Protein AF-A0A950RPK1-F1 (afdb_monomer_lite)

Secondary structure (DSSP, 8-state):
--PPP-------------------------------------------------S----PPPP--------PPPPPP--PPPPPPPP--PPPPPPPPPPP-PPPPHHHHHHHHHHHHHHHHHHHHHHHHHSPP-----------PPPPHHHHHIIIIIHHHHBTTTTTTTSTT---EETTEE----HHHHHHHHHHHHTT--STTSPPPPHHHHHHHHHHHHTT-

Foldseek 3Di:
DDDDDDDPPPPPPPPPDDPDPPPDPPPPPDDDDDDDDDDDDDDDDDDDDDDDDDPDDPDDDDDDDDDDDDDDDDDDDDDDDDDDDDDDDDDDPDDPDPPDDDDDDVVVVVVVVVVVVVVVVVVVVVVVVPPPDPPPDPDDPDPPDPDDPLLVCCVVFPCCQAEPVRVVPRVVNHHQHDPSDGDDDDPVSLVVVLVCLVVQVPPPPDGRDDPVNSVSNVVVVVVVD

Sequence (225 aa):
LIGLPQHLYACGITYRSQAVAVQQVETVAVTPVAMATFVPVVVAVPQYSVSYVGPNAYAAPAASASSAQATTPAQPPVVQAQPPPTAQTTTPPAAPAQPKATAVDPQVQALQEENNRLRKELEDCRKQLKQPMPQAQPEAAAPPVAPPPHLAILTARCAVCHEAKVAPTKGRGVVLLEGDRLASLDNRQLNRILTQVYSGKMPKGGPALSDTEVAQLVTWMDSLK

Structure (mmCIF, N/CA/C/O backbone):
data_AF-A0A950RPK1-F1
#
_entry.id   AF-A0A950RPK1-F1
#
loop_
_atom_site.group_PDB
_atom_site.id
_atom_site.type_symbol
_atom_site.label_atom_id
_atom_site.label_alt_id
_atom_site.label_comp_id
_atom_site.label_asym_id
_atom_site.label_entity_id
_atom_site.label_seq_id
_atom_site.pdbx_PDB_ins_code
_atom_site.Cartn_x
_atom_site.Cartn_y
_atom_site.Cartn_z
_atom_site.occupancy
_atom_site.B_iso_or_equiv
_atom_site.auth_seq_id
_atom_site.auth_comp_id
_atom_site.auth_asym_id
_atom_site.auth_atom_id
_atom_site.pdbx_PDB_model_num
ATOM 1 N N . LEU A 1 1 ? -37.651 30.034 -10.035 1.00 48.19 1 LEU A N 1
ATOM 2 C CA . LEU A 1 1 ? -38.142 29.441 -8.770 1.00 48.19 1 LEU A CA 1
ATOM 3 C C . LEU A 1 1 ? -38.057 27.922 -8.871 1.00 48.19 1 LEU A C 1
ATOM 5 O O . LEU A 1 1 ? -39.042 27.291 -9.212 1.00 48.19 1 LEU A O 1
ATOM 9 N N . ILE A 1 2 ? -36.876 27.345 -8.641 1.00 43.38 2 ILE A N 1
ATOM 10 C CA . ILE A 1 2 ? -36.711 25.908 -8.375 1.00 43.38 2 ILE A CA 1
ATOM 11 C C . ILE A 1 2 ? -35.636 25.831 -7.292 1.00 43.38 2 ILE A C 1
ATOM 13 O O . ILE A 1 2 ? -34.484 26.183 -7.532 1.00 43.38 2 ILE A O 1
ATOM 17 N N . GLY A 1 3 ? -36.067 25.518 -6.071 1.00 44.34 3 GLY A N 1
ATOM 18 C CA . GLY A 1 3 ? -35.213 25.404 -4.896 1.00 44.34 3 GLY A CA 1
ATOM 19 C C . GLY A 1 3 ? -34.569 24.024 -4.833 1.00 44.34 3 GLY A C 1
ATOM 20 O O . GLY A 1 3 ? -35.261 23.013 -4.917 1.00 44.34 3 GLY A O 1
ATOM 21 N N . LEU A 1 4 ? -33.249 23.999 -4.672 1.00 48.12 4 LEU A N 1
ATOM 22 C CA . LEU A 1 4 ? -32.478 22.809 -4.324 1.00 48.12 4 LEU A CA 1
ATOM 23 C C . LEU A 1 4 ? -32.212 22.832 -2.810 1.00 48.12 4 LEU A C 1
ATOM 25 O O . LEU A 1 4 ? -31.717 23.849 -2.315 1.00 48.12 4 LEU A O 1
ATOM 29 N N . PRO A 1 5 ? -32.517 21.760 -2.060 1.00 55.84 5 PRO A N 1
ATOM 30 C CA . PRO A 1 5 ? -32.194 21.700 -0.643 1.00 55.84 5 PRO A CA 1
ATOM 31 C C . PRO A 1 5 ? -30.701 21.410 -0.454 1.00 55.84 5 PRO A C 1
ATOM 33 O O . PRO A 1 5 ? -30.194 20.356 -0.835 1.00 55.84 5 PRO A O 1
ATOM 36 N N . GLN A 1 6 ? -30.001 22.357 0.168 1.00 53.00 6 GLN A N 1
ATOM 37 C CA . GLN A 1 6 ? -28.672 22.140 0.723 1.00 53.00 6 GLN A CA 1
ATOM 38 C C . GLN A 1 6 ? -28.798 21.481 2.097 1.00 53.00 6 GLN A C 1
ATOM 40 O O . GLN A 1 6 ? -29.066 22.161 3.081 1.00 53.00 6 GLN A O 1
ATOM 45 N N . HIS A 1 7 ? -28.571 20.173 2.179 1.00 45.78 7 HIS A N 1
ATOM 46 C CA . HIS A 1 7 ? -28.282 19.509 3.451 1.00 45.78 7 HIS A CA 1
ATOM 47 C C . HIS A 1 7 ? -27.212 18.433 3.254 1.00 45.78 7 HIS A C 1
ATOM 49 O O . HIS A 1 7 ? -27.489 17.239 3.240 1.00 45.78 7 HIS A O 1
ATOM 55 N N . LEU A 1 8 ? -25.960 18.876 3.123 1.00 45.31 8 LEU A N 1
ATOM 56 C CA . LEU A 1 8 ? -24.795 18.048 3.420 1.00 45.31 8 LEU A CA 1
ATOM 57 C C . LEU A 1 8 ? -24.465 18.241 4.903 1.00 45.31 8 LEU A C 1
ATOM 59 O O . LEU A 1 8 ? -23.775 19.183 5.285 1.00 45.31 8 LEU A O 1
ATOM 63 N N . TYR A 1 9 ? -25.000 17.360 5.747 1.00 44.31 9 TYR A N 1
ATOM 64 C CA . TYR A 1 9 ? -24.531 17.206 7.120 1.00 44.31 9 TYR A CA 1
ATOM 65 C C . TYR A 1 9 ? -23.155 16.533 7.079 1.00 44.31 9 TYR A C 1
ATOM 67 O O . TYR A 1 9 ? -23.038 15.313 6.985 1.00 44.31 9 TYR A O 1
ATOM 75 N N . ALA A 1 10 ? -22.102 17.345 7.127 1.00 42.38 10 ALA A N 1
ATOM 76 C CA . ALA A 1 10 ? -20.755 16.876 7.397 1.00 42.38 10 ALA A CA 1
ATOM 77 C C . ALA A 1 10 ? -20.685 16.420 8.864 1.00 42.38 10 ALA A C 1
ATOM 79 O O . ALA A 1 10 ? -20.632 17.236 9.784 1.00 42.38 10 ALA A O 1
ATOM 80 N N . CYS A 1 11 ? -20.707 15.106 9.091 1.00 42.00 11 CYS A N 1
ATOM 81 C CA . CYS A 1 11 ? -20.329 14.521 10.373 1.00 42.00 11 CYS A CA 1
ATOM 82 C C . CYS A 1 11 ? -18.804 14.645 10.508 1.00 42.00 11 CYS A C 1
ATOM 84 O O . CYS A 1 11 ? -18.045 13.771 10.095 1.00 42.00 11 CYS A O 1
ATOM 86 N N . GLY A 1 12 ? -18.351 15.799 10.999 1.00 39.06 12 GLY A N 1
ATOM 87 C CA . GLY A 1 12 ? -16.953 16.045 11.325 1.00 39.06 12 GLY A CA 1
ATOM 88 C C . GLY A 1 12 ? -16.550 15.223 12.544 1.00 39.06 12 GLY A C 1
ATOM 89 O O . GLY A 1 12 ? -16.691 15.679 13.675 1.00 39.06 12 GLY A O 1
ATOM 90 N N . ILE A 1 13 ? -16.045 14.011 12.319 1.00 46.91 13 ILE A N 1
ATOM 91 C CA . ILE A 1 13 ? -15.310 13.267 13.342 1.00 46.91 13 ILE A CA 1
ATOM 92 C C . ILE A 1 13 ? -13.927 13.913 13.443 1.00 46.91 13 ILE A C 1
ATOM 94 O O . ILE A 1 13 ? -13.009 13.609 12.683 1.00 46.91 13 ILE A O 1
ATOM 98 N N . THR A 1 14 ? -13.785 14.853 14.370 1.00 46.94 14 THR A N 1
ATOM 99 C CA . THR A 1 14 ? -12.497 15.455 14.711 1.00 46.94 14 THR A CA 1
ATOM 100 C C . THR A 1 14 ? -11.650 14.413 15.443 1.00 46.94 14 THR A C 1
ATOM 102 O O . THR A 1 14 ? -11.796 14.214 16.649 1.00 46.94 14 THR A O 1
ATOM 105 N N . TYR A 1 15 ? -10.760 13.728 14.723 1.00 37.78 15 TYR A N 1
ATOM 106 C CA . TYR A 1 15 ? -9.752 12.847 15.315 1.00 37.78 15 TYR A CA 1
ATOM 107 C C . TYR A 1 15 ? -8.727 13.699 16.076 1.00 37.78 15 TYR A C 1
ATOM 109 O O . TYR A 1 15 ? -7.804 14.271 15.502 1.00 37.78 15 TYR A O 1
ATOM 117 N N . ARG A 1 16 ? -8.899 13.821 17.395 1.00 47.62 16 ARG A N 1
ATOM 118 C CA . ARG A 1 16 ? -7.897 14.431 18.275 1.00 47.62 16 ARG A CA 1
ATOM 119 C C . ARG A 1 16 ? -6.895 13.343 18.656 1.00 47.62 16 ARG A C 1
ATOM 121 O O . ARG A 1 16 ? -7.130 12.576 19.585 1.00 47.62 16 ARG A O 1
ATOM 128 N N . SER A 1 17 ? -5.787 13.253 17.925 1.00 41.84 17 SER A N 1
ATOM 129 C CA . SER A 1 17 ? -4.666 12.375 18.266 1.00 41.84 17 SER A CA 1
ATOM 130 C C . SER A 1 17 ? -3.983 12.884 19.541 1.00 41.84 17 SER A C 1
ATOM 132 O O . SER A 1 17 ? -3.069 13.706 19.487 1.00 41.84 17 SER A O 1
ATOM 134 N N . GLN A 1 18 ? -4.441 12.429 20.707 1.00 46.38 18 GLN A N 1
ATOM 135 C CA . GLN A 1 18 ? -3.636 12.506 21.921 1.00 46.38 18 GLN A CA 1
ATOM 136 C C . GLN A 1 18 ? -2.618 11.369 21.865 1.00 46.38 18 GLN A C 1
ATOM 138 O O . GLN A 1 18 ? -2.972 10.197 21.980 1.00 46.38 18 GLN A O 1
ATOM 143 N N . ALA A 1 19 ? -1.351 11.719 21.658 1.00 44.56 19 ALA A N 1
ATOM 144 C CA . ALA A 1 19 ? -0.240 10.817 21.903 1.00 44.56 19 ALA A CA 1
ATOM 145 C C . ALA A 1 19 ? -0.149 10.579 23.418 1.00 44.56 19 ALA A C 1
ATOM 147 O O . ALA A 1 19 ? 0.517 11.316 24.140 1.00 44.56 19 ALA A O 1
ATOM 148 N N . VAL A 1 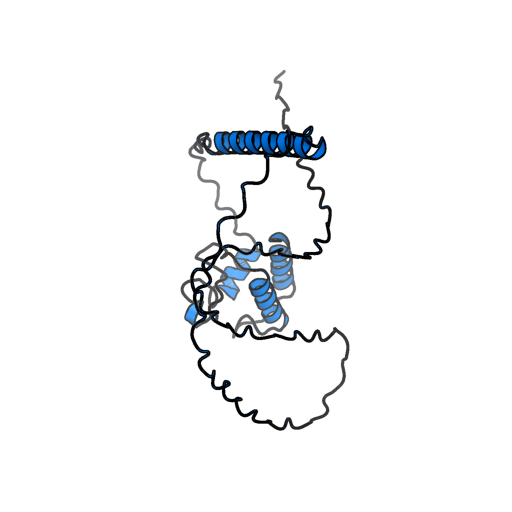20 ? -0.873 9.575 23.911 1.00 42.97 20 VAL A N 1
ATOM 149 C CA . VAL A 1 20 ? -0.665 9.038 25.254 1.00 42.97 20 VAL A CA 1
ATOM 150 C C . VAL A 1 20 ? 0.483 8.046 25.145 1.00 42.97 20 VAL A C 1
ATOM 152 O O . VAL A 1 20 ? 0.359 7.001 24.508 1.00 42.97 20 VAL A O 1
ATOM 155 N N . ALA A 1 21 ? 1.622 8.395 25.737 1.00 45.34 21 ALA A N 1
ATOM 156 C CA . ALA A 1 21 ? 2.703 7.453 25.961 1.00 45.34 21 ALA A CA 1
ATOM 157 C C . ALA A 1 21 ? 2.183 6.360 26.906 1.00 45.34 21 ALA A C 1
ATOM 159 O O . ALA A 1 21 ? 2.036 6.580 28.107 1.00 45.34 21 ALA A O 1
ATOM 160 N N . VAL A 1 22 ? 1.849 5.193 26.355 1.00 40.31 22 VAL A N 1
ATOM 161 C CA . VAL A 1 22 ? 1.499 4.017 27.153 1.00 40.31 22 VAL A CA 1
ATOM 162 C C . VAL A 1 22 ? 2.799 3.444 27.701 1.00 40.31 22 VAL A C 1
ATOM 164 O O . VAL A 1 22 ? 3.518 2.710 27.027 1.00 40.31 22 VAL A O 1
ATOM 167 N N . GLN A 1 23 ? 3.113 3.810 28.937 1.00 47.72 23 GLN A N 1
ATOM 168 C CA . GLN A 1 23 ? 4.107 3.121 29.740 1.00 47.72 23 GLN A CA 1
ATOM 169 C C . GLN A 1 23 ? 3.441 1.842 30.263 1.00 47.72 23 GLN A C 1
ATOM 171 O O . GLN A 1 23 ? 2.742 1.862 31.274 1.00 47.72 23 GLN A O 1
ATOM 176 N N . GLN A 1 24 ? 3.585 0.733 29.532 1.00 41.12 24 GLN A N 1
ATOM 177 C CA . GLN A 1 24 ? 3.197 -0.576 30.055 1.00 41.12 24 GLN A CA 1
ATOM 178 C C . GLN A 1 24 ? 4.154 -0.950 31.191 1.00 41.12 24 GLN A C 1
ATOM 180 O O . GLN A 1 24 ? 5.290 -1.357 30.959 1.00 41.12 24 GLN A O 1
ATOM 185 N N . VAL A 1 25 ? 3.681 -0.808 32.426 1.00 48.84 25 VAL A N 1
ATOM 186 C CA . VAL A 1 25 ? 4.202 -1.544 33.577 1.00 48.84 25 VAL A CA 1
ATOM 187 C C . VAL A 1 25 ? 3.126 -2.560 33.934 1.00 48.84 25 VAL A C 1
ATOM 189 O O . VAL A 1 25 ? 2.187 -2.260 34.664 1.00 48.84 25 VAL A O 1
ATOM 192 N N . GLU A 1 26 ? 3.217 -3.755 33.354 1.00 45.69 26 GLU A N 1
ATOM 193 C CA . GLU A 1 26 ? 2.408 -4.891 33.791 1.00 45.69 26 GLU A CA 1
ATOM 194 C C . GLU A 1 26 ? 3.057 -5.504 35.034 1.00 45.69 26 GLU A C 1
ATOM 196 O O . GLU A 1 26 ? 3.924 -6.371 34.954 1.00 45.69 26 GLU A O 1
ATOM 201 N N . THR A 1 27 ? 2.632 -5.057 36.213 1.00 49.06 27 THR A N 1
ATOM 202 C CA . THR A 1 27 ? 2.789 -5.834 37.445 1.00 49.06 27 THR A CA 1
ATOM 203 C C . THR A 1 27 ? 1.603 -6.786 37.544 1.00 49.06 27 THR A C 1
ATOM 205 O O . THR A 1 27 ? 0.551 -6.458 38.091 1.00 49.06 27 THR A O 1
ATOM 208 N N . VAL A 1 28 ? 1.761 -7.985 36.984 1.00 48.03 28 VAL A N 1
ATOM 209 C CA . VAL A 1 28 ? 0.805 -9.078 37.182 1.00 48.03 28 VAL A CA 1
ATOM 210 C C . VAL A 1 28 ? 0.969 -9.598 38.610 1.00 48.03 28 VAL A C 1
ATOM 212 O O . VAL A 1 28 ? 1.898 -10.342 38.919 1.00 48.03 28 VAL A O 1
ATOM 215 N N . ALA A 1 29 ? 0.056 -9.205 39.497 1.00 46.22 29 ALA A N 1
ATOM 216 C CA . ALA A 1 29 ? -0.133 -9.877 40.774 1.00 46.22 29 ALA A CA 1
ATOM 217 C C . ALA A 1 29 ? -0.808 -11.230 40.508 1.00 46.22 29 ALA A C 1
ATOM 219 O O . ALA A 1 29 ? -2.027 -11.326 40.365 1.00 46.22 29 ALA A O 1
ATOM 220 N N . VAL A 1 30 ? 0.006 -12.279 40.399 1.00 53.12 30 VAL A N 1
ATOM 221 C CA . VAL A 1 30 ? -0.474 -13.660 40.314 1.00 53.12 30 VAL A CA 1
ATOM 222 C C . VAL A 1 30 ? -1.073 -14.033 41.668 1.00 53.12 30 VAL A C 1
ATOM 224 O O . VAL A 1 30 ? -0.365 -14.185 42.661 1.00 53.12 30 VAL A O 1
ATOM 227 N N . THR A 1 31 ? -2.395 -14.171 41.714 1.00 48.41 31 THR A N 1
ATOM 228 C CA . THR A 1 31 ? -3.087 -14.828 42.824 1.00 48.41 31 THR A CA 1
ATOM 229 C C . THR A 1 31 ? -2.785 -16.329 42.751 1.00 48.41 31 THR A C 1
ATOM 231 O O . THR A 1 31 ? -2.944 -16.923 41.682 1.00 48.41 31 THR A O 1
ATOM 234 N N . PRO A 1 32 ? -2.335 -16.974 43.842 1.00 42.09 32 PRO A N 1
ATOM 235 C CA . PRO A 1 32 ? -2.069 -18.405 43.829 1.00 42.09 32 PRO A CA 1
ATOM 236 C C . PRO A 1 32 ? -3.394 -19.172 43.749 1.00 42.09 32 PRO A C 1
ATOM 238 O O . PRO A 1 32 ? -4.116 -19.302 44.736 1.00 42.09 32 PRO A O 1
ATOM 241 N N . VAL A 1 33 ? -3.716 -19.688 42.562 1.00 46.56 33 VAL A N 1
ATOM 242 C CA . VAL A 1 33 ? -4.736 -20.727 42.389 1.00 46.56 33 VAL A CA 1
ATOM 243 C C . VAL A 1 33 ? -4.085 -22.077 42.676 1.00 46.56 33 VAL A C 1
ATOM 245 O O . VAL A 1 33 ? -2.999 -22.385 42.184 1.00 46.56 33 VAL A O 1
ATOM 248 N N . ALA A 1 34 ? -4.743 -22.871 43.515 1.00 44.16 34 ALA A N 1
ATOM 249 C CA . ALA A 1 34 ? -4.275 -24.174 43.955 1.00 44.16 34 ALA A CA 1
ATOM 250 C C . ALA A 1 34 ? -4.085 -25.159 42.780 1.00 44.16 34 ALA A C 1
ATOM 252 O O . ALA A 1 34 ? -5.044 -25.633 42.181 1.00 44.16 34 ALA A O 1
ATOM 253 N N . MET A 1 35 ? -2.812 -25.442 42.491 1.00 43.19 35 MET A N 1
ATOM 254 C CA . MET A 1 35 ? -2.202 -26.738 42.154 1.00 43.19 35 MET A CA 1
ATOM 255 C C . MET A 1 35 ? -3.000 -27.699 41.248 1.00 43.19 35 MET A C 1
ATOM 257 O O . MET A 1 35 ? -3.589 -28.672 41.711 1.00 43.19 35 MET A O 1
ATOM 261 N N . ALA A 1 36 ? -2.849 -27.521 39.935 1.00 47.75 36 ALA A N 1
ATOM 262 C CA . ALA A 1 36 ? -2.652 -28.642 39.017 1.00 47.75 36 ALA A CA 1
ATOM 263 C C . ALA A 1 36 ? -1.185 -28.600 38.565 1.00 47.75 36 ALA A C 1
ATOM 265 O O . ALA A 1 36 ? -0.672 -27.528 38.245 1.00 47.75 36 ALA A O 1
ATOM 266 N N . THR A 1 37 ? -0.493 -29.737 38.602 1.00 50.00 37 THR A N 1
ATOM 267 C CA . THR A 1 37 ? 0.935 -29.890 38.287 1.00 50.00 37 THR A CA 1
ATOM 268 C C . THR A 1 37 ? 1.251 -29.443 36.857 1.00 50.00 37 THR A C 1
ATOM 270 O O . THR A 1 37 ? 1.214 -30.224 35.910 1.00 50.00 37 THR A O 1
ATOM 273 N N . PHE A 1 38 ? 1.579 -28.163 36.700 1.00 43.84 38 PHE A N 1
ATOM 274 C CA . PHE A 1 38 ? 2.094 -27.600 35.461 1.00 43.84 38 PHE A CA 1
ATOM 275 C C . PHE A 1 38 ? 3.610 -27.796 35.418 1.00 43.84 38 PHE A C 1
ATOM 277 O O . PHE A 1 38 ? 4.338 -27.273 36.259 1.00 43.84 38 PHE A O 1
ATOM 284 N N . VAL A 1 39 ? 4.088 -28.554 34.432 1.00 51.16 39 VAL A N 1
ATOM 285 C CA . VAL A 1 39 ? 5.512 -28.611 34.085 1.00 51.16 39 VAL A CA 1
ATOM 286 C C . VAL A 1 39 ? 5.840 -27.308 33.347 1.00 51.16 39 VAL A C 1
ATOM 288 O O . VAL A 1 39 ? 5.270 -27.080 32.277 1.00 51.16 39 VAL A O 1
ATOM 291 N N . PRO A 1 40 ? 6.705 -26.421 33.872 1.00 48.00 40 PRO A N 1
ATOM 292 C CA . PRO A 1 40 ? 7.057 -25.205 33.156 1.00 48.00 40 PRO A CA 1
ATOM 293 C C . PRO A 1 40 ? 7.906 -25.566 31.931 1.00 48.00 40 PRO A C 1
ATOM 295 O O . PRO A 1 40 ? 9.048 -26.007 32.051 1.00 48.00 40 PRO A O 1
ATOM 298 N N . VAL A 1 41 ? 7.348 -25.374 30.736 1.00 53.31 41 VAL A N 1
ATOM 299 C CA . VAL A 1 41 ? 8.116 -25.398 29.487 1.00 53.31 41 VAL A CA 1
ATOM 300 C C . VAL A 1 41 ? 8.876 -24.077 29.405 1.00 53.31 41 VAL A C 1
ATOM 302 O O . VAL A 1 41 ? 8.297 -23.028 29.130 1.00 53.31 41 VAL A O 1
ATOM 305 N N . VAL A 1 42 ? 10.179 -24.116 29.679 1.00 51.22 42 VAL A N 1
ATOM 306 C CA . VAL A 1 42 ? 11.067 -22.960 29.511 1.00 51.22 42 VAL A CA 1
ATOM 307 C C . VAL A 1 42 ? 11.319 -22.772 28.016 1.00 51.22 42 VAL A C 1
ATOM 309 O O . VAL A 1 42 ? 12.131 -23.473 27.416 1.00 51.22 42 VAL A O 1
ATOM 312 N N . VAL A 1 43 ? 10.602 -21.836 27.396 1.00 51.56 43 VAL A N 1
ATOM 313 C CA . VAL A 1 43 ? 10.869 -21.416 26.016 1.00 51.56 43 VAL A CA 1
ATOM 314 C C . VAL A 1 43 ? 11.959 -20.348 26.052 1.00 51.56 43 VAL A C 1
ATOM 316 O O . VAL A 1 43 ? 11.740 -19.240 26.537 1.00 51.56 43 VAL A O 1
ATOM 319 N N . ALA A 1 44 ? 13.149 -20.683 25.553 1.00 45.97 44 ALA A N 1
ATOM 320 C CA . ALA A 1 44 ? 14.224 -19.717 25.367 1.00 45.97 44 ALA A CA 1
ATOM 321 C C . ALA A 1 44 ? 13.820 -18.713 24.276 1.00 45.97 44 ALA A C 1
ATOM 323 O O . ALA A 1 44 ? 13.732 -19.063 23.099 1.00 45.97 44 ALA A O 1
ATOM 324 N N . VAL A 1 45 ? 13.557 -17.466 24.666 1.00 52.75 45 VAL A N 1
ATOM 325 C CA . VAL A 1 45 ? 13.269 -16.383 23.721 1.00 52.75 45 VAL A CA 1
ATOM 326 C C . VAL A 1 45 ? 14.604 -15.784 23.259 1.00 52.75 45 VAL A C 1
ATOM 328 O O . VAL A 1 45 ? 15.368 -15.313 24.106 1.00 52.75 45 VAL A O 1
ATOM 331 N N . PRO A 1 46 ? 14.928 -15.790 21.952 1.00 55.09 46 PRO A N 1
ATOM 332 C CA . PRO A 1 46 ? 16.146 -15.160 21.460 1.00 55.09 46 PRO A CA 1
ATOM 333 C C . PRO A 1 46 ? 16.098 -13.648 21.709 1.00 55.09 46 PRO A C 1
ATOM 335 O O . PRO A 1 46 ? 15.174 -12.953 21.287 1.00 55.09 46 PRO A O 1
ATOM 338 N N . GLN A 1 47 ? 17.114 -13.142 22.403 1.00 52.44 47 GLN A N 1
ATOM 339 C CA . GLN A 1 47 ? 17.342 -11.713 22.592 1.00 52.44 47 GLN A CA 1
ATOM 340 C C . GLN A 1 47 ? 17.967 -11.157 21.306 1.00 52.44 47 GLN A C 1
ATOM 342 O O . GLN A 1 47 ? 19.108 -11.481 20.979 1.00 52.44 47 GLN A O 1
ATOM 347 N N . TYR A 1 48 ? 17.226 -10.332 20.564 1.00 59.00 48 TYR A N 1
ATOM 348 C CA . TYR A 1 48 ? 17.769 -9.588 19.427 1.00 59.00 48 TYR A CA 1
ATOM 349 C C . TYR A 1 48 ? 18.188 -8.195 19.892 1.00 59.00 48 TYR A C 1
ATOM 351 O O . TYR A 1 48 ? 17.346 -7.383 20.272 1.00 59.00 48 TYR A O 1
ATOM 359 N N . SER A 1 49 ? 19.483 -7.895 19.833 1.00 62.38 49 SER A N 1
ATOM 360 C CA . SER A 1 49 ? 19.979 -6.526 19.949 1.00 62.38 49 SER A CA 1
ATOM 361 C C . SER A 1 49 ? 19.881 -5.834 18.587 1.00 62.38 49 SER A C 1
ATOM 363 O O . SER A 1 49 ? 20.427 -6.294 17.586 1.00 62.38 49 SER A O 1
ATOM 365 N N . VAL A 1 50 ? 19.157 -4.715 18.535 1.00 52.56 50 VAL A N 1
ATOM 366 C CA . VAL A 1 50 ? 19.106 -3.839 17.358 1.00 52.56 50 VAL A CA 1
ATOM 367 C C . VAL A 1 50 ? 20.140 -2.736 17.559 1.00 52.56 50 VAL A C 1
ATOM 369 O O . VAL A 1 50 ? 19.926 -1.810 18.337 1.00 52.56 50 VAL A O 1
ATOM 372 N N . SER A 1 51 ? 21.277 -2.830 16.871 1.00 54.59 51 SER A N 1
ATOM 373 C CA . SER A 1 51 ? 22.253 -1.740 16.813 1.00 54.59 51 SER A CA 1
ATOM 374 C C . SER A 1 51 ? 21.795 -0.700 15.792 1.00 54.59 51 SER A C 1
ATOM 376 O O . SER A 1 51 ? 21.762 -0.965 14.591 1.00 54.59 51 SER A O 1
ATOM 378 N N . TYR A 1 52 ? 21.430 0.487 16.272 1.00 47.91 52 TYR A N 1
ATOM 379 C CA . TYR A 1 52 ? 21.084 1.624 15.427 1.00 47.91 52 TYR A CA 1
ATOM 380 C C . TYR A 1 52 ? 22.373 2.325 14.980 1.00 47.91 52 TYR A C 1
ATOM 382 O O . TYR A 1 52 ? 23.057 2.949 15.790 1.00 47.91 52 TYR A O 1
ATOM 390 N N . VAL A 1 53 ? 22.728 2.209 13.699 1.00 58.59 53 VAL A N 1
ATOM 391 C CA . VAL A 1 53 ? 23.821 2.993 13.108 1.00 58.59 53 VAL A CA 1
ATOM 392 C C . VAL A 1 53 ? 23.208 4.282 12.571 1.00 58.59 53 VAL A C 1
ATOM 394 O O . VAL A 1 53 ? 22.422 4.258 11.626 1.00 58.59 53 VAL A O 1
ATOM 397 N N . GLY A 1 54 ? 23.509 5.401 13.230 1.00 58.47 54 GLY A N 1
ATOM 398 C CA . GLY A 1 54 ? 23.021 6.719 12.833 1.00 58.47 54 GLY A CA 1
ATOM 399 C C . GLY A 1 54 ? 23.551 7.153 11.455 1.00 58.47 54 GLY A C 1
ATOM 400 O O . GLY A 1 54 ? 24.637 6.732 11.045 1.00 58.47 54 GLY A O 1
ATOM 401 N N . PRO A 1 55 ? 22.816 8.011 10.730 1.00 64.56 55 PRO A N 1
ATOM 402 C CA . PRO A 1 55 ? 23.240 8.510 9.432 1.00 64.56 55 PRO A CA 1
ATOM 403 C C . PRO A 1 55 ? 24.205 9.686 9.620 1.00 64.56 55 PRO A C 1
ATOM 405 O O . PRO A 1 55 ? 23.766 10.819 9.775 1.00 64.56 55 PRO A O 1
ATOM 408 N N . ASN A 1 56 ? 25.511 9.412 9.662 1.00 54.59 56 ASN A N 1
ATOM 409 C CA . ASN A 1 56 ? 26.563 10.239 9.047 1.00 54.59 56 ASN A CA 1
ATOM 410 C C . ASN A 1 56 ? 27.954 9.773 9.486 1.00 54.59 56 ASN A C 1
ATOM 412 O O . ASN A 1 56 ? 28.466 10.183 10.523 1.00 54.59 56 ASN A O 1
ATOM 416 N N . ALA A 1 57 ? 28.597 8.980 8.634 1.00 43.78 57 ALA A N 1
ATOM 417 C CA . ALA A 1 57 ? 30.047 8.975 8.505 1.00 43.78 57 ALA A CA 1
ATOM 418 C C . ALA A 1 57 ? 30.397 8.454 7.107 1.00 43.78 57 ALA A C 1
ATOM 420 O O . ALA A 1 57 ? 30.490 7.251 6.876 1.00 43.78 57 ALA A O 1
ATOM 421 N N . TYR A 1 58 ? 30.573 9.372 6.157 1.00 52.75 58 TYR A N 1
ATOM 422 C CA . TYR A 1 58 ? 31.401 9.093 4.989 1.00 52.75 58 TYR A CA 1
ATOM 423 C C . TYR A 1 58 ? 32.848 9.001 5.484 1.00 52.75 58 TYR A C 1
ATOM 425 O O . TYR A 1 58 ? 33.503 10.019 5.689 1.00 52.75 58 TYR A O 1
ATOM 433 N N . ALA A 1 59 ? 33.332 7.782 5.707 1.00 46.91 59 ALA A N 1
ATOM 434 C CA . ALA A 1 59 ? 34.749 7.498 5.877 1.00 46.91 59 ALA A CA 1
ATOM 435 C C . ALA A 1 59 ? 35.132 6.334 4.954 1.00 46.91 59 ALA A C 1
ATOM 437 O O . ALA A 1 59 ? 34.460 5.305 4.906 1.00 46.91 59 ALA A O 1
ATOM 438 N N . ALA A 1 60 ? 36.185 6.563 4.171 1.00 49.34 60 ALA A N 1
ATOM 439 C CA . ALA A 1 60 ? 36.752 5.668 3.168 1.00 49.34 60 ALA A CA 1
ATOM 440 C C . ALA A 1 60 ? 37.221 4.316 3.761 1.00 49.34 60 ALA A C 1
ATOM 442 O O . ALA A 1 60 ? 37.452 4.221 4.969 1.00 49.34 60 ALA A O 1
ATOM 443 N N . PRO A 1 61 ? 37.376 3.258 2.940 1.00 53.44 61 PRO A N 1
ATOM 444 C CA . PRO A 1 61 ? 37.538 1.902 3.444 1.00 53.44 61 PRO A CA 1
ATOM 445 C C . PRO A 1 61 ? 38.977 1.638 3.901 1.00 53.44 61 PRO A C 1
ATOM 447 O O . PRO A 1 61 ? 39.911 1.681 3.102 1.00 53.44 61 PRO A O 1
ATOM 450 N N . ALA A 1 62 ? 39.146 1.277 5.172 1.00 43.00 62 ALA A N 1
ATOM 451 C CA . ALA A 1 62 ? 40.305 0.518 5.620 1.00 43.00 62 ALA A CA 1
ATOM 452 C C . ALA A 1 62 ? 39.930 -0.967 5.612 1.00 43.00 62 ALA A C 1
ATOM 454 O O . ALA A 1 62 ? 39.001 -1.400 6.294 1.00 43.00 62 ALA A O 1
ATOM 455 N N . ALA A 1 63 ? 40.645 -1.740 4.799 1.00 54.28 63 ALA A N 1
ATOM 456 C CA . ALA A 1 63 ? 40.587 -3.189 4.808 1.00 54.28 63 ALA A CA 1
ATOM 457 C C . ALA A 1 63 ? 40.935 -3.709 6.210 1.00 54.28 63 ALA A C 1
ATOM 459 O O . ALA A 1 63 ? 41.974 -3.368 6.774 1.00 54.28 63 ALA A O 1
ATOM 460 N N . SER A 1 64 ? 40.077 -4.546 6.780 1.00 44.16 64 SER A N 1
ATOM 461 C CA . SER A 1 64 ? 40.413 -5.350 7.952 1.00 44.16 64 SER A CA 1
ATOM 462 C C . SER A 1 64 ? 39.692 -6.684 7.849 1.00 44.16 64 SER A C 1
ATOM 464 O O . SER A 1 64 ? 38.469 -6.752 7.738 1.00 44.16 64 SER A O 1
ATOM 466 N N . ALA A 1 65 ? 40.502 -7.738 7.806 1.00 51.41 65 ALA A N 1
ATOM 467 C CA . ALA A 1 65 ? 40.088 -9.125 7.770 1.00 51.41 65 ALA A CA 1
ATOM 468 C C . ALA A 1 65 ? 39.218 -9.454 8.991 1.00 51.41 65 ALA A C 1
ATOM 470 O O . ALA A 1 65 ? 39.577 -9.135 10.124 1.00 51.41 65 ALA A O 1
ATOM 471 N N . SER A 1 66 ? 38.075 -10.094 8.750 1.00 49.06 66 SER A N 1
ATOM 472 C CA . SER A 1 66 ? 37.181 -10.562 9.804 1.00 49.06 66 SER A CA 1
ATOM 473 C C . SER A 1 66 ? 37.468 -12.035 10.080 1.00 49.06 66 SER A C 1
ATOM 475 O O . SER A 1 66 ? 37.212 -12.906 9.248 1.00 49.06 66 SER A O 1
ATOM 477 N N . SER A 1 67 ? 38.060 -12.293 11.240 1.00 50.84 67 SER A N 1
ATOM 478 C CA . SER A 1 67 ? 38.314 -13.623 11.782 1.00 50.84 67 SER A CA 1
ATOM 479 C C . SER A 1 67 ? 36.993 -14.250 12.229 1.00 50.84 67 SER A C 1
ATOM 481 O O . SER A 1 67 ? 36.324 -13.728 13.120 1.00 50.84 67 SER A O 1
ATOM 483 N N . ALA A 1 68 ? 36.620 -15.380 11.633 1.00 43.16 68 ALA A N 1
ATOM 484 C CA . ALA A 1 68 ? 35.487 -16.178 12.081 1.00 43.16 68 ALA A CA 1
ATOM 485 C C . ALA A 1 68 ? 35.813 -16.826 13.439 1.00 43.16 68 ALA A C 1
ATOM 487 O O . ALA A 1 68 ? 36.630 -17.742 13.515 1.00 43.16 68 ALA A O 1
ATOM 488 N N . GLN A 1 69 ? 35.181 -16.360 14.517 1.00 47.22 69 GLN A N 1
ATOM 489 C CA . GLN A 1 69 ? 35.135 -17.102 15.775 1.00 47.22 69 GLN A CA 1
ATOM 490 C C . GLN A 1 69 ? 33.963 -18.082 15.717 1.00 47.22 69 GLN A C 1
ATOM 492 O O . GLN A 1 69 ? 32.800 -17.685 15.702 1.00 47.22 69 GLN A O 1
ATOM 497 N N . ALA A 1 70 ? 34.288 -19.371 15.659 1.00 46.31 70 ALA A N 1
ATOM 498 C CA . ALA A 1 70 ? 33.333 -20.449 15.852 1.00 46.31 70 ALA A CA 1
ATOM 499 C C . ALA A 1 70 ? 32.942 -20.496 17.334 1.00 46.31 70 ALA A C 1
ATOM 501 O O . ALA A 1 70 ? 33.755 -20.844 18.189 1.00 46.31 70 ALA A O 1
ATOM 502 N N . THR A 1 71 ? 31.704 -20.126 17.647 1.00 48.75 71 THR A N 1
ATOM 503 C CA . THR A 1 71 ? 31.123 -20.336 18.971 1.00 48.75 71 THR A CA 1
ATOM 504 C C . THR A 1 71 ? 30.514 -21.732 19.036 1.00 48.75 71 THR A C 1
ATOM 506 O O . THR A 1 71 ? 29.549 -22.062 18.349 1.00 48.75 71 THR A O 1
ATOM 509 N N . THR A 1 72 ? 31.122 -22.575 19.863 1.00 58.75 72 THR A N 1
ATOM 510 C CA . THR A 1 72 ? 30.626 -23.904 20.223 1.00 58.75 72 THR A CA 1
ATOM 511 C C . THR A 1 72 ? 29.272 -23.771 20.935 1.00 58.75 72 THR A C 1
ATOM 513 O O . THR A 1 72 ? 29.177 -22.990 21.885 1.00 58.75 72 THR A O 1
ATOM 516 N N . PRO A 1 73 ? 28.217 -24.502 20.531 1.00 57.34 73 PRO A N 1
ATOM 517 C CA . PRO A 1 73 ? 26.942 -24.465 21.236 1.00 57.34 73 PRO A CA 1
ATOM 518 C C . PRO A 1 73 ? 27.085 -25.088 22.632 1.00 57.34 73 PRO A C 1
ATOM 520 O O . PRO A 1 73 ? 27.521 -26.231 22.780 1.00 57.34 73 PRO A O 1
ATOM 523 N N . ALA A 1 74 ? 26.728 -24.314 23.659 1.00 58.75 74 ALA A N 1
ATOM 524 C CA . ALA A 1 74 ? 26.676 -24.763 25.044 1.00 58.75 74 ALA A CA 1
ATOM 525 C C . ALA A 1 74 ? 25.619 -25.868 25.207 1.00 58.75 74 ALA A C 1
ATOM 527 O O . ALA A 1 74 ? 24.481 -25.724 24.755 1.00 58.75 74 ALA A O 1
ATOM 528 N N . GLN A 1 75 ? 26.000 -26.975 25.849 1.00 59.22 75 GLN A N 1
ATOM 529 C CA . GLN A 1 75 ? 25.079 -28.063 26.173 1.00 59.22 75 GLN A CA 1
ATOM 530 C C . GLN A 1 75 ? 24.016 -27.598 27.186 1.00 59.22 75 GLN A C 1
ATOM 532 O O . GLN A 1 75 ? 24.345 -26.851 28.112 1.00 59.22 75 GLN A O 1
ATOM 537 N N . PRO A 1 76 ? 22.752 -28.040 27.046 1.00 62.38 76 PRO A N 1
ATOM 538 C CA . PRO A 1 76 ? 21.708 -27.750 28.021 1.00 62.38 76 PRO A CA 1
ATOM 539 C C . PRO A 1 76 ? 22.018 -28.425 29.370 1.00 62.38 76 PRO A C 1
ATOM 541 O O . PRO A 1 76 ? 22.554 -29.537 29.389 1.00 62.38 76 PRO A O 1
ATOM 544 N N . PRO A 1 77 ? 21.684 -27.786 30.506 1.00 66.06 77 PRO A N 1
ATOM 545 C CA . PRO A 1 77 ? 21.929 -28.357 31.822 1.00 66.06 77 PRO A CA 1
ATOM 546 C C . PRO A 1 77 ? 21.081 -29.614 32.048 1.00 66.06 77 PRO A C 1
ATOM 548 O O . PRO A 1 77 ? 19.889 -29.657 31.739 1.00 66.06 77 PRO A O 1
ATOM 551 N N . VAL A 1 78 ? 21.713 -30.636 32.624 1.00 63.19 78 VAL A N 1
ATOM 552 C CA . VAL A 1 78 ? 21.065 -31.867 33.084 1.00 63.19 78 VAL A CA 1
ATOM 553 C C . VAL A 1 78 ? 20.176 -31.522 34.282 1.00 63.19 78 VAL A C 1
ATOM 555 O O . VAL A 1 78 ? 20.672 -31.181 35.353 1.00 63.19 78 VAL A O 1
ATOM 558 N N . VAL A 1 79 ? 18.856 -31.591 34.103 1.00 63.44 79 VAL A N 1
ATOM 559 C CA . VAL A 1 79 ? 17.878 -31.382 35.180 1.00 63.44 79 VAL A CA 1
ATOM 560 C C . VAL A 1 79 ? 17.840 -32.636 36.058 1.00 63.44 79 VAL A C 1
ATOM 562 O O . VAL A 1 79 ? 17.365 -33.688 35.632 1.00 63.44 79 VAL A O 1
ATOM 565 N N . GLN A 1 80 ? 18.351 -32.534 37.287 1.00 63.69 80 GLN A N 1
ATOM 566 C CA . GLN A 1 80 ? 18.168 -33.551 38.325 1.00 63.69 80 GLN A CA 1
ATOM 567 C C . GLN A 1 80 ? 16.696 -33.578 38.763 1.00 63.69 80 GLN A C 1
ATOM 569 O O . GLN A 1 80 ? 16.129 -32.552 39.134 1.00 63.69 80 GLN A O 1
ATOM 574 N N . ALA A 1 81 ? 16.079 -34.759 38.712 1.00 57.06 81 ALA A N 1
ATOM 575 C CA . ALA A 1 81 ? 14.697 -34.972 39.122 1.00 57.06 81 ALA A CA 1
ATOM 576 C C . ALA A 1 81 ? 14.525 -34.704 40.628 1.00 57.06 81 ALA A C 1
ATOM 578 O O . ALA A 1 81 ? 15.133 -35.372 41.465 1.00 57.06 81 ALA A O 1
ATOM 579 N N . GLN A 1 82 ? 13.692 -33.722 40.965 1.00 66.06 82 GLN A N 1
ATOM 580 C CA . GLN A 1 82 ? 13.335 -33.387 42.340 1.00 66.06 82 GLN A CA 1
ATOM 581 C C . GLN A 1 82 ? 12.277 -34.388 42.857 1.00 66.06 82 GLN A C 1
ATOM 583 O O . GLN A 1 82 ? 11.339 -34.699 42.117 1.00 66.06 82 GLN A O 1
ATOM 588 N N . PRO A 1 83 ? 12.404 -34.927 44.088 1.00 70.94 83 PRO A N 1
ATOM 589 C CA . PRO A 1 83 ? 11.432 -35.871 44.638 1.00 70.94 83 PRO A CA 1
ATOM 590 C C . PRO A 1 83 ? 10.041 -35.225 44.805 1.00 70.94 83 PRO A C 1
ATOM 592 O O . PRO A 1 83 ? 9.951 -34.017 45.044 1.00 70.94 83 PRO A O 1
ATOM 595 N N . PRO A 1 84 ? 8.954 -36.010 44.680 1.00 68.44 84 PRO A N 1
ATOM 596 C CA . PRO A 1 84 ? 7.588 -35.497 44.720 1.00 68.44 84 PRO A CA 1
ATOM 597 C C . PRO A 1 84 ? 7.253 -34.874 46.089 1.00 68.44 84 PRO A C 1
ATOM 599 O O . PRO A 1 84 ? 7.615 -35.446 47.121 1.00 68.44 84 PRO A O 1
ATOM 602 N N . PRO A 1 85 ? 6.546 -33.728 46.127 1.00 64.88 85 PRO A N 1
ATOM 603 C CA . PRO A 1 85 ? 6.124 -33.113 47.379 1.00 64.88 85 PRO A CA 1
ATOM 604 C C . PRO A 1 85 ? 5.078 -33.982 48.090 1.00 64.88 85 PRO A C 1
ATOM 606 O O . PRO A 1 85 ? 4.096 -34.427 47.493 1.00 64.88 85 PRO A O 1
ATOM 609 N N . THR A 1 86 ? 5.284 -34.211 49.386 1.00 64.81 86 THR A N 1
ATOM 610 C CA . THR A 1 86 ? 4.315 -34.832 50.293 1.00 64.81 86 THR A CA 1
ATOM 611 C C . THR A 1 86 ? 3.075 -33.944 50.429 1.00 64.81 86 THR A C 1
ATOM 613 O O . THR A 1 86 ? 3.174 -32.756 50.733 1.00 64.81 86 THR A O 1
ATOM 616 N N . ALA A 1 87 ? 1.895 -34.523 50.193 1.00 54.91 87 ALA A N 1
ATOM 617 C CA . ALA A 1 87 ? 0.612 -33.832 50.273 1.00 54.91 87 ALA A CA 1
ATOM 618 C C . ALA A 1 87 ? 0.346 -33.318 51.701 1.00 54.91 87 ALA A C 1
ATOM 620 O O . ALA A 1 87 ? 0.206 -34.108 52.634 1.00 54.91 87 ALA A O 1
ATOM 621 N N . GLN A 1 88 ? 0.265 -31.996 51.872 1.00 52.12 88 GLN A N 1
ATOM 622 C CA . GLN A 1 88 ? -0.224 -31.374 53.101 1.00 52.12 88 GLN A CA 1
ATOM 623 C C . GLN A 1 88 ? -1.726 -31.123 52.966 1.00 52.12 88 GLN A C 1
ATOM 625 O O . GLN A 1 88 ? -2.163 -30.315 52.150 1.00 52.12 88 GLN A O 1
ATOM 630 N N . THR A 1 89 ? -2.517 -31.829 53.770 1.00 50.25 89 THR A N 1
ATOM 631 C CA . THR A 1 89 ? -3.956 -31.600 53.924 1.00 50.25 89 THR A CA 1
ATOM 632 C C . THR A 1 89 ? -4.163 -30.288 54.678 1.00 50.25 89 THR A C 1
ATOM 634 O O . THR A 1 89 ? -4.078 -30.256 55.904 1.00 50.25 89 THR A O 1
ATOM 637 N N . THR A 1 90 ? -4.401 -29.188 53.963 1.00 53.06 90 THR A N 1
ATOM 638 C CA . THR A 1 90 ? -4.793 -27.916 54.576 1.00 53.06 90 THR A CA 1
ATOM 639 C C . THR A 1 90 ? -6.312 -27.843 54.695 1.00 53.06 90 THR A C 1
ATOM 641 O O . THR A 1 90 ? -7.059 -27.959 53.724 1.00 53.06 90 THR A O 1
ATOM 644 N N . THR A 1 91 ? -6.779 -27.685 55.929 1.00 61.38 91 THR A N 1
ATOM 645 C CA . THR A 1 91 ? -8.177 -27.434 56.279 1.00 61.38 91 THR A CA 1
ATOM 646 C C . THR A 1 91 ? -8.639 -26.119 55.630 1.00 61.38 91 THR A C 1
ATOM 648 O O . THR A 1 91 ? -7.888 -25.141 55.691 1.00 61.38 91 THR A O 1
ATOM 651 N N . PRO A 1 92 ? -9.842 -26.046 55.025 1.00 66.31 92 PRO A N 1
ATOM 652 C CA . PRO A 1 92 ? -10.337 -24.815 54.416 1.00 66.31 92 PRO A CA 1
ATOM 653 C C . PRO A 1 92 ? -10.407 -23.688 55.460 1.00 66.31 92 PRO A C 1
ATOM 655 O O . PRO A 1 92 ? -11.042 -23.880 56.502 1.00 66.31 92 PRO A O 1
ATOM 658 N N . PRO A 1 93 ? -9.769 -22.526 55.231 1.00 65.81 93 PRO A N 1
ATOM 659 C CA . PRO A 1 93 ? -9.903 -21.388 56.128 1.00 65.81 93 PRO A CA 1
ATOM 660 C C . PRO A 1 93 ? -11.363 -20.921 56.163 1.00 65.81 93 PRO A C 1
ATOM 662 O O . PRO A 1 93 ? -12.051 -20.904 55.141 1.00 65.81 93 PRO A O 1
ATOM 665 N N . ALA A 1 94 ? -11.833 -20.568 57.362 1.00 67.38 94 ALA A N 1
ATOM 666 C CA . ALA A 1 94 ? -13.183 -20.076 57.605 1.00 67.38 94 ALA A CA 1
ATOM 667 C C . ALA A 1 94 ? -13.533 -18.936 56.635 1.00 67.38 94 ALA A C 1
ATOM 669 O O . ALA A 1 94 ? -12.756 -17.993 56.474 1.00 67.38 94 ALA A O 1
ATOM 670 N N . ALA A 1 95 ? -14.699 -19.047 55.992 1.00 64.06 95 ALA A N 1
ATOM 671 C CA . ALA A 1 95 ? -15.186 -18.085 55.013 1.00 64.06 95 ALA A CA 1
ATOM 672 C C . ALA A 1 95 ? -15.153 -16.661 55.605 1.00 64.06 95 ALA A C 1
ATOM 674 O O . ALA A 1 95 ? -15.817 -16.417 56.618 1.00 64.06 95 ALA A O 1
ATOM 675 N N . PRO A 1 96 ? -14.385 -15.720 55.022 1.00 64.69 96 PRO A N 1
ATOM 676 C CA . PRO A 1 96 ? -14.371 -14.351 55.504 1.00 64.69 96 PRO A CA 1
ATOM 677 C C . PRO A 1 96 ? -15.771 -13.751 55.351 1.00 64.69 96 PRO A C 1
ATOM 679 O O . PRO A 1 96 ? -16.422 -13.903 54.315 1.00 64.69 96 PRO A O 1
ATOM 682 N N . ALA A 1 97 ? -16.240 -13.089 56.410 1.00 65.50 97 ALA A N 1
ATOM 683 C CA . ALA A 1 97 ? -17.504 -12.368 56.416 1.00 65.50 97 ALA A CA 1
ATOM 684 C C . ALA A 1 97 ? -17.551 -11.397 55.226 1.00 65.50 97 ALA A C 1
ATOM 686 O O . ALA A 1 97 ? -16.620 -10.615 55.022 1.00 65.50 97 ALA A O 1
ATOM 687 N N . GLN A 1 98 ? -18.623 -11.469 54.430 1.00 59.44 98 GLN A N 1
ATOM 688 C CA . GLN A 1 98 ? -18.790 -10.615 53.258 1.00 59.44 98 GLN A CA 1
ATOM 689 C C . GLN A 1 98 ? -18.724 -9.137 53.677 1.00 59.44 98 GLN A C 1
ATOM 691 O O . GLN A 1 98 ? -19.468 -8.731 54.577 1.00 59.44 98 GLN A O 1
ATOM 696 N N . PRO A 1 99 ? -17.851 -8.321 53.058 1.00 61.66 99 PRO A N 1
ATOM 697 C CA . PRO A 1 99 ? -17.798 -6.902 53.353 1.00 61.66 99 PRO A CA 1
ATOM 698 C C . PRO A 1 99 ? -19.152 -6.272 53.018 1.00 61.66 99 PRO A C 1
ATOM 700 O O . PRO A 1 99 ? -19.690 -6.425 51.922 1.00 61.66 99 PRO A O 1
ATOM 703 N N . LYS A 1 100 ? -19.716 -5.584 54.013 1.00 66.19 100 LYS A N 1
ATOM 704 C CA . LYS A 1 100 ? -20.944 -4.796 53.912 1.00 66.19 100 LYS A CA 1
ATOM 705 C C . LYS A 1 100 ? -20.783 -3.809 52.752 1.00 66.19 100 LYS A C 1
ATOM 707 O O . LYS A 1 100 ? -19.839 -3.028 52.775 1.00 66.19 100 LYS A O 1
ATOM 712 N N . ALA A 1 101 ? -21.673 -3.886 51.759 1.00 59.56 101 ALA A N 1
ATOM 713 C CA . ALA A 1 101 ? -21.622 -3.109 50.520 1.00 59.56 101 ALA A CA 1
ATOM 714 C C . ALA A 1 101 ? -21.344 -1.621 50.794 1.00 59.56 101 ALA A C 1
ATOM 716 O O . ALA A 1 101 ? -22.217 -0.884 51.256 1.00 59.56 101 ALA A O 1
ATOM 717 N N . THR A 1 102 ? -20.107 -1.195 50.556 1.00 70.31 102 THR A N 1
ATOM 718 C CA . THR A 1 102 ? -19.714 0.211 50.558 1.00 70.31 102 THR A CA 1
ATOM 719 C C . THR A 1 102 ? -20.246 0.883 49.299 1.00 70.31 102 THR A C 1
ATOM 721 O O . THR A 1 102 ? -20.406 0.244 48.258 1.00 70.31 102 THR A O 1
ATOM 724 N N . ALA A 1 103 ? -20.557 2.176 49.416 1.00 76.25 103 ALA A N 1
ATOM 725 C CA . ALA A 1 103 ? -21.009 3.005 48.307 1.00 76.25 103 ALA A CA 1
ATOM 726 C C . ALA A 1 103 ? -20.071 2.847 47.098 1.00 76.25 103 ALA A C 1
ATOM 728 O O . ALA A 1 103 ? -18.850 2.882 47.249 1.00 76.25 103 ALA A O 1
ATOM 729 N N . VAL A 1 104 ? -20.659 2.633 45.920 1.00 79.88 104 VAL A N 1
ATOM 730 C CA . VAL A 1 104 ? -19.921 2.483 44.662 1.00 79.88 104 VAL A CA 1
ATOM 731 C C . VAL A 1 104 ? -19.182 3.788 44.375 1.00 79.88 104 VAL A C 1
ATOM 733 O O . VAL A 1 104 ? -19.773 4.864 44.442 1.00 79.88 104 VAL A O 1
ATOM 736 N N . ASP A 1 105 ? -17.887 3.680 44.083 1.00 90.06 105 ASP A N 1
ATOM 737 C CA . ASP A 1 105 ? -17.027 4.808 43.735 1.00 90.06 105 ASP A CA 1
ATOM 738 C C . ASP A 1 105 ? -17.614 5.575 42.525 1.00 90.06 105 ASP A C 1
ATOM 740 O O . ASP A 1 105 ? -17.956 4.942 41.516 1.00 90.06 105 ASP A O 1
ATOM 744 N N . PRO A 1 106 ? -17.742 6.915 42.582 1.00 93.88 106 PRO A N 1
ATOM 745 C CA . PRO A 1 106 ? -18.257 7.715 41.468 1.00 93.88 106 PRO A CA 1
ATOM 746 C C . PRO A 1 106 ? -17.489 7.496 40.153 1.00 93.88 106 PRO A C 1
ATOM 748 O O . PRO A 1 106 ? -18.074 7.607 39.074 1.00 93.88 106 PRO A O 1
ATOM 751 N N . GLN A 1 107 ? -16.205 7.127 40.210 1.00 92.56 107 GLN A N 1
ATOM 752 C CA . GLN A 1 107 ? -15.413 6.802 39.025 1.00 92.56 107 GLN A CA 1
ATOM 753 C C . GLN A 1 107 ? -15.897 5.516 38.338 1.00 92.56 107 GLN A C 1
ATOM 755 O O . GLN A 1 107 ? -15.938 5.446 37.108 1.00 92.56 107 GLN A O 1
ATOM 760 N N . VAL A 1 108 ? -16.306 4.507 39.112 1.00 93.88 108 VAL A N 1
ATOM 761 C CA . VAL A 1 108 ? -16.864 3.256 38.572 1.00 93.88 108 VAL A CA 1
ATOM 762 C C . VAL A 1 108 ? -18.210 3.526 37.906 1.00 93.88 108 VAL A C 1
ATOM 764 O O . VAL A 1 108 ? -18.477 3.004 36.825 1.00 93.88 108 VAL A O 1
ATOM 767 N N . GLN A 1 109 ? -19.025 4.400 38.499 1.00 94.31 109 GLN A N 1
ATOM 768 C CA . GLN A 1 109 ? -20.312 4.789 37.930 1.00 94.31 109 GLN A CA 1
ATOM 769 C C . GLN A 1 109 ? -20.150 5.510 36.579 1.00 94.31 109 GLN A C 1
ATOM 771 O O . GLN A 1 109 ? -20.803 5.131 35.606 1.00 94.31 109 GLN A O 1
ATOM 776 N N . ALA A 1 110 ? -19.216 6.462 36.480 1.00 94.88 110 ALA A N 1
ATOM 777 C CA . ALA A 1 110 ? -18.928 7.172 35.231 1.00 94.88 110 ALA A CA 1
ATOM 778 C C . ALA A 1 110 ? -18.430 6.234 34.111 1.00 94.88 110 ALA A C 1
ATOM 780 O O . ALA A 1 110 ? -18.891 6.313 32.970 1.00 94.88 110 ALA A O 1
ATOM 781 N N . LEU A 1 111 ? -17.536 5.292 34.435 1.00 95.88 111 LEU A N 1
ATOM 782 C CA . LEU A 1 111 ? -17.053 4.293 33.471 1.00 95.88 111 LEU A CA 1
ATOM 783 C C . LEU A 1 111 ? -18.170 3.361 32.986 1.00 95.88 111 LEU A C 1
ATOM 785 O O . LEU A 1 111 ? -18.177 2.930 31.828 1.00 95.88 111 LEU A O 1
ATOM 789 N N . GLN A 1 112 ? -19.115 3.033 33.863 1.00 96.62 112 GLN A N 1
ATOM 790 C CA . GLN A 1 112 ? -20.234 2.165 33.525 1.00 96.62 112 GLN A CA 1
ATOM 791 C C . GLN A 1 112 ? -21.235 2.870 32.596 1.00 96.62 112 GLN A C 1
ATOM 793 O O . GLN A 1 112 ? -21.738 2.251 31.656 1.00 96.62 112 GLN A O 1
ATOM 798 N N . GLU A 1 113 ? -21.457 4.172 32.782 1.00 97.56 113 GLU A N 1
ATOM 799 C CA . GLU A 1 113 ? -22.243 5.005 31.864 1.00 97.56 113 GLU A CA 1
ATOM 800 C C . GLU A 1 113 ? -21.588 5.125 30.481 1.00 97.56 113 GLU A C 1
ATOM 802 O O . GLU A 1 113 ? -22.262 4.952 29.461 1.00 97.56 113 GLU A O 1
ATOM 807 N N . GLU A 1 114 ? -20.270 5.332 30.419 1.00 96.62 114 GLU A N 1
ATOM 808 C CA . GLU A 1 114 ? -19.536 5.392 29.150 1.00 96.62 114 GLU A CA 1
ATOM 809 C C . GLU A 1 114 ? -19.571 4.060 28.385 1.00 96.62 114 GLU A C 1
ATOM 811 O O . GLU A 1 114 ? -19.831 4.041 27.180 1.00 96.62 114 GLU A O 1
ATOM 816 N N . ASN A 1 115 ? -19.405 2.929 29.077 1.00 97.38 115 ASN A N 1
ATOM 817 C CA . ASN A 1 115 ? -19.541 1.609 28.456 1.00 97.38 115 ASN A CA 1
ATOM 818 C C . ASN A 1 115 ? -20.944 1.385 27.878 1.00 97.38 115 ASN A C 1
ATOM 820 O O . ASN A 1 115 ? -21.090 0.834 26.784 1.00 97.38 115 ASN A O 1
ATOM 824 N N . ASN A 1 116 ? -21.983 1.827 28.589 1.00 98.06 116 ASN A N 1
ATOM 825 C CA . ASN A 1 116 ? -23.357 1.737 28.105 1.00 98.06 116 ASN A CA 1
ATOM 826 C C . ASN A 1 116 ? -23.589 2.632 26.875 1.00 98.06 116 ASN A C 1
ATOM 828 O O . ASN A 1 116 ? -24.271 2.207 25.940 1.00 98.06 116 ASN A O 1
ATOM 832 N N . ARG A 1 117 ? -22.978 3.826 26.832 1.00 98.25 117 ARG A N 1
ATOM 833 C CA . ARG A 1 117 ? -23.012 4.730 25.669 1.00 98.25 117 ARG A CA 1
ATOM 834 C C . ARG A 1 117 ? -22.374 4.083 24.439 1.00 98.25 117 ARG A C 1
ATOM 836 O O . ARG A 1 117 ? -23.026 3.972 23.404 1.00 98.25 117 ARG A O 1
ATOM 843 N N . LEU A 1 118 ? -21.147 3.582 24.574 1.00 96.19 118 LEU A N 1
ATOM 844 C CA . LEU A 1 118 ? -20.401 2.964 23.471 1.00 96.19 118 LEU A CA 1
ATOM 845 C C . LEU A 1 118 ? -21.101 1.714 22.922 1.00 96.19 118 LEU A C 1
ATOM 847 O O . LEU A 1 118 ? -21.157 1.508 21.711 1.00 96.19 118 LEU A O 1
ATOM 851 N N . ARG A 1 119 ? -21.696 0.891 23.796 1.00 97.44 119 ARG A N 1
ATOM 852 C CA . ARG A 1 119 ? -22.486 -0.275 23.367 1.00 97.44 119 ARG A CA 1
ATOM 853 C C . ARG A 1 119 ? -23.685 0.119 22.508 1.00 97.44 119 ARG A C 1
ATOM 855 O O . ARG A 1 119 ? -23.993 -0.586 21.550 1.00 97.44 119 ARG A O 1
ATOM 862 N N . LYS A 1 120 ? -24.343 1.234 22.830 1.00 98.19 120 LYS A N 1
ATOM 863 C CA . LYS A 1 120 ? -25.467 1.752 22.046 1.00 98.19 120 LYS A CA 1
ATOM 864 C C . LYS A 1 120 ? -25.010 2.263 20.676 1.00 98.19 120 LYS A C 1
ATOM 866 O O . LYS A 1 120 ? -25.609 1.889 19.674 1.00 98.19 120 LYS A O 1
ATOM 871 N N . GLU A 1 121 ? -23.920 3.029 20.624 1.00 95.62 121 GLU A N 1
ATOM 872 C CA . GLU A 1 121 ? -23.342 3.529 19.364 1.00 95.62 121 GLU A CA 1
ATOM 873 C C . GLU A 1 121 ? -22.929 2.387 18.422 1.00 95.62 121 GLU A C 1
ATOM 875 O O . GLU A 1 121 ? -23.236 2.419 17.230 1.00 95.62 121 GLU A O 1
ATOM 880 N N . LEU A 1 122 ? -22.298 1.331 18.950 1.00 96.56 122 LEU A N 1
ATOM 881 C CA . LEU A 1 122 ? -21.921 0.161 18.151 1.00 96.56 122 LEU A CA 1
ATOM 882 C C . LEU A 1 122 ? -23.134 -0.591 17.591 1.00 96.56 122 LEU A C 1
ATOM 884 O O . LEU A 1 122 ? -23.096 -1.049 16.447 1.00 96.56 122 LEU A O 1
ATOM 888 N N . GLU A 1 123 ? -24.213 -0.713 18.367 1.00 97.62 123 GLU A N 1
ATOM 889 C CA . GLU A 1 123 ? -25.449 -1.340 17.895 1.00 97.62 123 GLU A CA 1
ATOM 890 C C . GLU A 1 123 ? -26.124 -0.503 16.795 1.00 97.62 123 GLU A C 1
ATOM 892 O O . GLU A 1 123 ? -26.620 -1.059 15.812 1.00 97.62 123 GLU A O 1
ATOM 897 N N . ASP A 1 124 ? -26.085 0.827 16.896 1.00 96.00 124 ASP A N 1
ATOM 898 C CA . ASP A 1 124 ? -26.620 1.720 15.865 1.00 96.00 124 ASP A CA 1
ATOM 899 C C . ASP A 1 124 ? -25.784 1.664 14.571 1.00 96.00 124 ASP A C 1
ATOM 901 O O . ASP A 1 124 ? -26.348 1.508 13.484 1.00 96.00 124 ASP A O 1
ATOM 905 N N . CYS A 1 125 ? -24.450 1.656 14.667 1.00 90.56 125 CYS A N 1
ATOM 906 C CA . CYS A 1 125 ? -23.559 1.419 13.522 1.00 90.56 125 CYS A CA 1
ATOM 907 C C . CYS A 1 125 ? -23.821 0.056 12.865 1.00 90.56 125 CYS A C 1
ATOM 909 O O . CYS A 1 125 ? -23.879 -0.061 11.638 1.00 90.56 125 CYS A O 1
ATOM 911 N N . ARG A 1 126 ? -24.036 -0.990 13.670 1.00 96.12 126 ARG A N 1
ATOM 912 C CA . ARG A 1 126 ? -24.359 -2.328 13.163 1.00 96.12 126 ARG A CA 1
ATOM 913 C C . ARG A 1 126 ? -25.690 -2.350 12.413 1.00 96.12 126 ARG A C 1
ATOM 915 O O . ARG A 1 126 ? -25.801 -3.044 11.402 1.00 96.12 126 ARG A O 1
ATOM 922 N N . LYS A 1 127 ? -26.698 -1.614 12.887 1.00 95.44 127 LYS A N 1
ATOM 923 C CA . LYS A 1 127 ? -27.984 -1.475 12.187 1.00 95.44 127 LYS A CA 1
ATOM 924 C C . LYS A 1 127 ? -27.826 -0.734 10.866 1.00 95.44 127 LYS A C 1
ATOM 926 O O . LYS A 1 127 ? -28.410 -1.179 9.886 1.00 95.44 127 LYS A O 1
ATOM 931 N N . GLN A 1 128 ? -27.014 0.322 10.816 1.00 89.62 128 GLN A N 1
ATOM 932 C CA . GLN A 1 128 ? -26.726 1.044 9.572 1.00 89.62 128 GLN A CA 1
ATOM 933 C C . GLN A 1 128 ? -26.040 0.146 8.537 1.00 89.62 128 GLN A C 1
ATOM 935 O O . GLN A 1 128 ? -26.476 0.101 7.394 1.00 89.62 128 GLN A O 1
ATOM 940 N N . LEU A 1 129 ? -25.047 -0.651 8.943 1.00 88.25 129 LEU A N 1
ATOM 941 C CA . LEU A 1 129 ? -24.373 -1.607 8.050 1.00 88.25 129 LEU A CA 1
ATOM 942 C C . LEU A 1 129 ? -25.292 -2.727 7.538 1.00 88.25 129 LEU A C 1
ATOM 944 O O . LEU A 1 129 ? -25.040 -3.299 6.482 1.00 88.25 129 LEU A O 1
ATOM 948 N N . LYS A 1 130 ? -26.341 -3.070 8.295 1.00 90.56 130 LYS A N 1
ATOM 949 C CA . LYS A 1 130 ? -27.358 -4.047 7.882 1.00 90.56 130 LYS A CA 1
ATOM 950 C C . LYS A 1 130 ? -28.435 -3.457 6.984 1.00 90.56 130 LYS A C 1
ATOM 952 O O . LYS A 1 130 ? -29.179 -4.234 6.384 1.00 90.56 130 LYS A O 1
ATOM 957 N N . GLN A 1 131 ? -28.571 -2.132 6.915 1.00 87.44 131 GLN A N 1
ATOM 958 C CA . GLN A 1 131 ? -29.469 -1.554 5.929 1.00 87.44 131 GLN A CA 1
ATOM 959 C C . GLN A 1 131 ? -28.933 -1.938 4.549 1.00 87.44 131 GLN A C 1
ATOM 961 O O . GLN A 1 131 ? -27.732 -1.794 4.307 1.00 87.44 131 GLN A O 1
ATOM 966 N N . PRO A 1 132 ? -29.782 -2.496 3.670 1.00 79.50 132 PRO A N 1
ATOM 967 C CA . PRO A 1 132 ? -29.357 -2.848 2.331 1.00 79.50 132 PRO A CA 1
ATOM 968 C C . PRO A 1 132 ? -28.781 -1.586 1.706 1.00 79.50 132 PRO A C 1
ATOM 970 O O . PRO A 1 132 ? -29.481 -0.575 1.602 1.00 79.50 132 PRO A O 1
ATOM 973 N N . MET A 1 133 ? -27.492 -1.634 1.350 1.00 75.69 133 MET A N 1
ATOM 974 C CA . MET A 1 133 ? -26.898 -0.575 0.546 1.00 75.69 133 MET A CA 1
ATOM 975 C C . MET A 1 133 ? -27.856 -0.316 -0.617 1.00 75.69 133 MET A C 1
ATOM 977 O O . MET A 1 133 ? -28.327 -1.297 -1.210 1.00 75.69 133 MET A O 1
ATOM 981 N N . PRO A 1 134 ? -28.180 0.955 -0.920 1.00 78.62 134 PRO A N 1
ATOM 982 C CA . PRO A 1 134 ? -28.972 1.289 -2.089 1.00 78.62 134 PRO A CA 1
ATOM 983 C C . PRO A 1 134 ? -28.392 0.507 -3.259 1.00 78.62 134 PRO A C 1
ATOM 985 O O . PRO A 1 134 ? -27.209 0.662 -3.570 1.00 78.62 134 PRO A O 1
ATOM 988 N N . GLN A 1 135 ? -29.177 -0.421 -3.815 1.00 67.25 135 GLN A N 1
ATOM 989 C CA . GLN A 1 135 ? -28.730 -1.182 -4.970 1.00 67.25 135 GLN A CA 1
ATOM 990 C C . GLN A 1 135 ? -28.356 -0.147 -6.016 1.00 67.25 135 GLN A C 1
ATOM 992 O O . GLN A 1 135 ? -29.205 0.664 -6.395 1.00 67.25 135 GLN A O 1
ATOM 997 N N . ALA A 1 136 ? -27.078 -0.137 -6.401 1.00 61.03 136 ALA A N 1
ATOM 998 C CA . ALA A 1 136 ? -26.604 0.706 -7.476 1.00 61.03 136 ALA A CA 1
ATOM 999 C C . ALA A 1 136 ? -27.550 0.459 -8.650 1.00 61.03 136 ALA A C 1
ATOM 1001 O O . ALA A 1 136 ? -27.647 -0.664 -9.156 1.00 61.03 136 ALA A O 1
ATOM 1002 N N . GLN A 1 137 ? -28.324 1.487 -9.008 1.00 69.56 137 GLN A N 1
ATOM 1003 C CA . GLN A 1 137 ? -29.068 1.459 -10.255 1.00 69.56 137 GLN A CA 1
ATOM 1004 C C . GLN A 1 137 ? -28.056 1.141 -11.362 1.00 69.56 137 GLN A C 1
ATOM 1006 O O . GLN A 1 137 ? -26.893 1.516 -11.208 1.00 69.56 137 GLN A O 1
ATOM 1011 N N . PRO A 1 138 ? -28.446 0.434 -12.435 1.00 66.62 138 PRO A N 1
ATOM 1012 C CA . PRO A 1 138 ? -27.555 0.147 -13.550 1.00 66.62 138 PRO A CA 1
ATOM 1013 C C . PRO A 1 138 ? -27.049 1.467 -14.135 1.00 66.62 138 PRO A C 1
ATOM 1015 O O . PRO A 1 138 ? -27.703 2.098 -14.964 1.00 66.62 138 PRO A O 1
ATOM 1018 N N . GLU A 1 139 ? -25.916 1.928 -13.624 1.00 64.56 139 GLU A N 1
ATOM 1019 C CA . GLU A 1 139 ? -25.268 3.142 -14.061 1.00 64.56 139 GLU A CA 1
ATOM 1020 C C . GLU A 1 139 ? -24.738 2.820 -15.449 1.00 64.56 139 GLU A C 1
ATOM 1022 O O . GLU A 1 139 ? -23.996 1.849 -15.635 1.00 64.56 139 GLU A O 1
ATOM 1027 N N . ALA A 1 140 ? -25.229 3.560 -16.445 1.00 68.44 140 ALA A N 1
ATOM 1028 C CA . ALA A 1 140 ? -24.762 3.451 -17.816 1.00 68.44 140 ALA A CA 1
ATOM 1029 C C . ALA A 1 140 ? -23.233 3.404 -17.789 1.00 68.44 140 ALA A C 1
ATOM 1031 O O . ALA A 1 140 ? -22.627 4.282 -17.177 1.00 68.44 140 ALA A O 1
ATOM 1032 N N . ALA A 1 141 ? -22.647 2.349 -18.372 1.00 62.78 141 ALA A N 1
ATOM 1033 C CA . ALA A 1 141 ? -21.226 2.039 -18.258 1.00 62.78 141 ALA A CA 1
ATOM 1034 C C . ALA A 1 141 ? -20.395 3.315 -18.419 1.00 62.78 141 ALA A C 1
ATOM 1036 O O . ALA A 1 141 ? -20.308 3.872 -19.517 1.00 62.78 141 ALA A O 1
ATOM 1037 N N . ALA A 1 142 ? -19.848 3.804 -17.303 1.00 67.75 142 ALA A N 1
ATOM 1038 C CA . ALA A 1 142 ? -19.012 4.984 -17.323 1.00 67.75 142 ALA A CA 1
ATOM 1039 C C . ALA A 1 142 ? -17.855 4.722 -18.300 1.00 67.75 142 ALA A C 1
ATOM 1041 O O . ALA A 1 142 ? -17.347 3.593 -18.356 1.00 67.75 142 ALA A O 1
ATOM 1042 N N . PRO A 1 143 ? -17.447 5.724 -19.098 1.00 73.88 143 PRO A N 1
ATOM 1043 C CA . PRO A 1 143 ? -16.304 5.568 -19.982 1.00 73.88 143 PRO A CA 1
ATOM 1044 C C . PRO A 1 143 ? -15.096 5.078 -19.168 1.00 73.88 143 PRO A C 1
ATOM 1046 O O . PRO A 1 143 ? -14.935 5.501 -18.019 1.00 73.88 143 PRO A O 1
ATOM 1049 N N . PRO A 1 144 ? -14.262 4.179 -19.726 1.00 75.81 144 PRO A N 1
ATOM 1050 C CA . PRO A 1 144 ? -13.128 3.615 -19.009 1.00 75.81 144 PRO A CA 1
ATOM 1051 C C . PRO A 1 144 ? -12.230 4.750 -18.518 1.00 75.81 144 PRO A C 1
ATOM 1053 O O . PRO A 1 144 ? -11.603 5.457 -19.308 1.00 75.81 144 PRO A O 1
ATOM 1056 N N . VAL A 1 145 ? -12.210 4.952 -17.201 1.00 81.00 145 VAL A N 1
ATOM 1057 C CA . VAL A 1 145 ? -11.340 5.935 -16.559 1.00 81.00 145 VAL A CA 1
ATOM 1058 C C . VAL A 1 145 ? -9.910 5.465 -16.782 1.00 81.00 145 VAL A C 1
ATOM 1060 O O . VAL A 1 145 ? -9.576 4.318 -16.476 1.00 81.00 145 VAL A O 1
ATOM 1063 N N . ALA A 1 146 ? -9.075 6.335 -17.353 1.00 84.69 146 ALA A N 1
ATOM 1064 C CA . ALA A 1 146 ? -7.671 6.023 -17.569 1.00 84.69 146 ALA A CA 1
ATOM 1065 C C . ALA A 1 146 ? -7.030 5.583 -16.238 1.00 84.69 146 ALA A C 1
ATOM 1067 O O . ALA A 1 146 ? -7.274 6.226 -15.209 1.00 84.69 146 ALA A O 1
ATOM 1068 N N . PRO A 1 147 ? -6.234 4.499 -16.231 1.00 85.06 147 PRO A N 1
ATOM 1069 C CA . PRO A 1 147 ? -5.625 4.019 -15.006 1.00 85.06 147 PRO A CA 1
ATOM 1070 C C . PRO A 1 147 ? -4.753 5.119 -14.386 1.00 85.06 147 PRO A C 1
ATOM 1072 O O . PRO A 1 147 ? -4.084 5.861 -15.114 1.00 85.06 147 PRO A O 1
ATOM 1075 N N . PRO A 1 148 ? -4.734 5.232 -13.049 1.00 89.38 148 PRO A N 1
ATOM 1076 C CA . PRO A 1 148 ? -3.867 6.172 -12.360 1.00 89.38 148 PRO A CA 1
ATOM 1077 C C . PRO A 1 148 ? -2.402 6.021 -12.807 1.00 89.38 148 PRO A C 1
ATOM 1079 O O . PRO A 1 148 ? -1.941 4.895 -13.025 1.00 89.38 148 PRO A O 1
ATOM 1082 N N . PRO A 1 149 ? -1.630 7.117 -12.892 1.00 91.12 149 PRO A N 1
ATOM 1083 C CA . PRO A 1 149 ? -0.273 7.086 -13.445 1.00 91.12 149 PRO A CA 1
ATOM 1084 C C . PRO A 1 149 ? 0.667 6.129 -12.691 1.00 91.12 149 PRO A C 1
ATOM 1086 O O . PRO A 1 149 ? 1.459 5.423 -13.311 1.00 91.12 149 PRO A O 1
ATOM 1089 N N . HIS A 1 150 ? 0.527 6.017 -11.365 1.00 91.62 150 HIS A N 1
ATOM 1090 C CA . HIS A 1 150 ? 1.310 5.076 -10.559 1.00 91.62 150 HIS A CA 1
ATOM 1091 C C . HIS A 1 150 ? 1.017 3.611 -10.926 1.00 91.62 150 HIS A C 1
ATOM 1093 O O . HIS A 1 150 ? 1.945 2.812 -11.038 1.00 91.62 150 HIS A O 1
ATOM 1099 N N . LEU A 1 151 ? -0.248 3.253 -11.181 1.00 92.88 151 LEU A N 1
ATOM 1100 C CA . LEU A 1 151 ? -0.621 1.896 -11.588 1.00 92.88 151 LEU A CA 1
ATOM 1101 C C . LEU A 1 151 ? -0.056 1.552 -12.966 1.00 92.88 151 LEU A C 1
ATOM 1103 O O . LEU A 1 151 ? 0.397 0.425 -13.168 1.00 92.88 151 LEU A O 1
ATOM 1107 N N . ALA A 1 152 ? -0.010 2.517 -13.889 1.00 93.94 15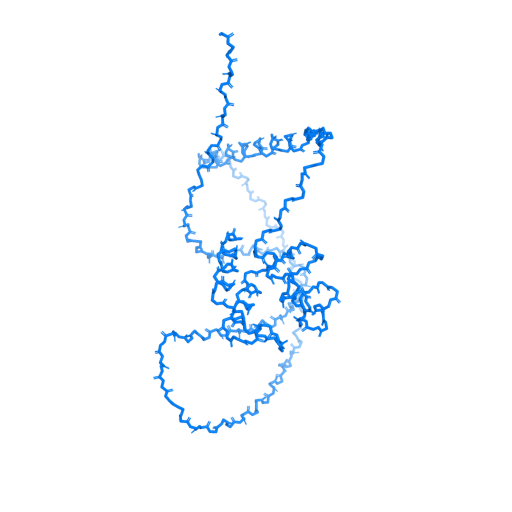2 ALA A N 1
ATOM 1108 C CA . ALA A 1 152 ? 0.625 2.321 -15.189 1.00 93.94 152 ALA A CA 1
ATOM 1109 C C . ALA A 1 152 ? 2.123 1.987 -15.042 1.00 93.94 152 ALA A C 1
ATOM 1111 O O . ALA A 1 152 ? 2.600 1.031 -15.656 1.00 93.94 152 ALA A O 1
ATOM 1112 N N . ILE A 1 153 ? 2.847 2.701 -14.170 1.00 94.62 153 ILE A N 1
ATOM 1113 C CA . ILE A 1 153 ? 4.269 2.435 -13.883 1.00 94.62 153 ILE A CA 1
ATOM 1114 C C . ILE A 1 153 ? 4.452 1.046 -13.265 1.00 94.62 153 ILE A C 1
ATOM 1116 O O . ILE A 1 153 ? 5.282 0.263 -13.731 1.00 94.62 153 ILE A O 1
ATOM 1120 N N . LEU A 1 154 ? 3.667 0.712 -12.237 1.00 94.81 154 LEU A N 1
ATOM 1121 C CA . LEU A 1 154 ? 3.766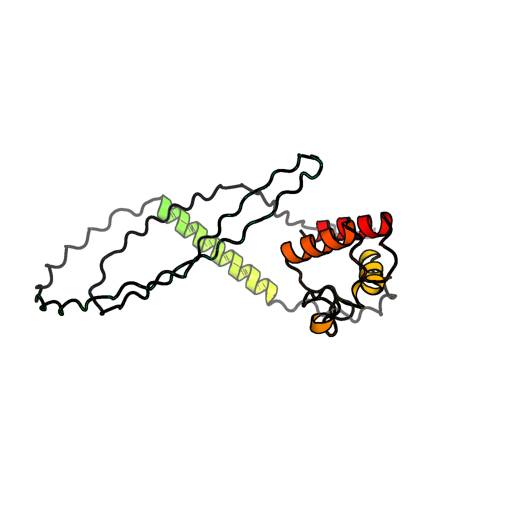 -0.574 -11.545 1.00 94.81 154 LEU A CA 1
ATOM 1122 C C . LEU A 1 154 ? 3.472 -1.749 -12.479 1.00 94.81 154 LEU A C 1
ATOM 1124 O O . LEU A 1 154 ? 4.206 -2.740 -12.482 1.00 94.81 154 LEU A O 1
ATOM 1128 N N . THR A 1 155 ? 2.442 -1.619 -13.311 1.00 94.56 155 THR A N 1
ATOM 1129 C CA . THR A 1 155 ? 2.063 -2.653 -14.277 1.00 94.56 155 THR A CA 1
ATOM 1130 C C . THR A 1 155 ? 3.147 -2.825 -15.339 1.00 94.56 155 THR A C 1
ATOM 1132 O O . THR A 1 155 ? 3.567 -3.945 -15.621 1.00 94.56 155 THR A O 1
ATOM 1135 N N . ALA A 1 156 ? 3.678 -1.725 -15.879 1.00 94.44 156 ALA A N 1
ATOM 1136 C CA . ALA A 1 156 ? 4.684 -1.770 -16.937 1.00 94.44 156 ALA A CA 1
ATOM 1137 C C . ALA A 1 156 ? 6.068 -2.240 -16.456 1.00 94.44 156 ALA A C 1
ATOM 1139 O O . ALA A 1 156 ? 6.781 -2.922 -17.193 1.00 94.44 156 ALA A O 1
ATOM 1140 N N . ARG A 1 157 ? 6.485 -1.858 -15.241 1.00 95.44 157 ARG A N 1
ATOM 1141 C CA . ARG A 1 157 ? 7.865 -2.059 -14.758 1.00 95.44 157 ARG A CA 1
ATOM 1142 C C . ARG A 1 157 ? 7.999 -3.149 -13.703 1.00 95.44 157 ARG A C 1
ATOM 1144 O O . ARG A 1 157 ? 9.044 -3.796 -13.631 1.00 95.44 157 ARG A O 1
ATOM 1151 N N . CYS A 1 158 ? 6.982 -3.349 -12.870 1.00 95.19 158 CYS A N 1
ATOM 1152 C CA . CYS A 1 158 ? 7.092 -4.180 -11.672 1.00 95.19 158 CYS A CA 1
ATOM 1153 C C . CYS A 1 158 ? 6.337 -5.510 -11.791 1.00 95.19 158 CYS A C 1
ATOM 1155 O O . CYS A 1 158 ? 6.805 -6.509 -11.238 1.00 95.19 158 CYS A O 1
ATOM 1157 N N . ALA A 1 159 ? 5.230 -5.563 -12.544 1.00 95.50 159 ALA A N 1
ATOM 1158 C CA . ALA A 1 159 ? 4.384 -6.758 -12.669 1.00 95.50 159 ALA A CA 1
ATOM 1159 C C . ALA A 1 159 ? 5.145 -8.002 -13.153 1.00 95.50 159 ALA A C 1
ATOM 1161 O O . ALA A 1 159 ? 4.906 -9.106 -12.675 1.00 95.50 159 ALA A O 1
ATOM 1162 N N . VAL A 1 160 ? 6.137 -7.824 -14.032 1.00 95.56 160 VAL A N 1
ATOM 1163 C CA . VAL A 1 160 ? 6.944 -8.926 -14.592 1.00 95.56 160 VAL A CA 1
ATOM 1164 C C . VAL A 1 160 ? 7.594 -9.799 -13.509 1.00 95.56 160 VAL A C 1
ATOM 1166 O O . VAL A 1 160 ? 7.804 -10.996 -13.725 1.00 95.56 160 VAL A O 1
ATOM 1169 N N . CYS A 1 161 ? 7.917 -9.214 -12.353 1.00 96.88 161 CYS A N 1
ATOM 1170 C CA . CYS A 1 161 ? 8.522 -9.926 -11.229 1.00 96.88 161 CYS A CA 1
ATOM 1171 C C . CYS A 1 161 ? 7.623 -9.983 -9.992 1.00 96.88 161 CYS A C 1
ATOM 1173 O O . CYS A 1 161 ? 7.791 -10.907 -9.206 1.00 96.88 161 CYS A O 1
ATOM 1175 N N . HIS A 1 162 ? 6.711 -9.026 -9.808 1.00 96.88 162 HIS A N 1
ATOM 1176 C CA . HIS A 1 162 ? 5.939 -8.847 -8.574 1.00 96.88 162 HIS A CA 1
ATOM 1177 C C . HIS A 1 162 ? 4.423 -9.053 -8.726 1.00 96.88 162 HIS A C 1
ATOM 1179 O O . HIS A 1 162 ? 3.674 -8.679 -7.828 1.00 96.88 162 HIS A O 1
ATOM 1185 N N . GLU A 1 163 ? 3.948 -9.647 -9.821 1.00 97.38 163 GLU A N 1
ATOM 1186 C CA . GLU A 1 163 ? 2.556 -10.114 -9.909 1.00 97.38 163 GLU A CA 1
ATOM 1187 C C . GLU A 1 163 ? 2.370 -11.421 -9.108 1.00 97.38 163 GLU A C 1
ATOM 1189 O O . GLU A 1 163 ? 3.277 -12.254 -9.081 1.00 97.38 163 GLU A O 1
ATOM 1194 N N . ALA A 1 164 ? 1.224 -11.606 -8.446 1.00 97.69 164 ALA A N 1
ATOM 1195 C CA . ALA A 1 164 ? 0.876 -12.739 -7.578 1.00 97.69 164 ALA A CA 1
ATOM 1196 C C . ALA A 1 164 ? 1.322 -14.136 -8.068 1.00 97.69 164 ALA A C 1
ATOM 1198 O O . ALA A 1 164 ? 1.881 -14.916 -7.297 1.00 97.69 164 ALA A O 1
ATOM 1199 N N . LYS A 1 165 ? 1.141 -14.456 -9.349 1.00 97.38 165 LYS A N 1
ATOM 1200 C CA . LYS A 1 165 ? 1.502 -15.732 -9.989 1.00 97.38 165 LYS A CA 1
ATOM 1201 C C . LYS A 1 165 ? 3.005 -15.882 -10.234 1.00 97.38 165 LYS A C 1
ATOM 1203 O O . LYS A 1 165 ? 3.498 -17.003 -10.343 1.00 97.38 165 LYS A O 1
ATOM 1208 N N . VAL A 1 166 ? 3.746 -14.778 -10.343 1.00 97.50 166 VAL A N 1
ATOM 1209 C CA . VAL A 1 166 ? 5.173 -14.762 -10.725 1.00 97.50 166 VAL A CA 1
ATOM 1210 C C . VAL A 1 166 ? 6.088 -14.409 -9.543 1.00 97.50 166 VAL A C 1
ATOM 1212 O O . VAL A 1 166 ? 7.241 -14.842 -9.481 1.00 97.50 166 VAL A O 1
ATOM 1215 N N . ALA A 1 167 ? 5.574 -13.672 -8.563 1.00 96.94 167 ALA A N 1
ATOM 1216 C CA . ALA A 1 167 ? 6.283 -13.212 -7.377 1.00 96.94 167 ALA A CA 1
ATOM 1217 C C . ALA A 1 167 ? 6.959 -14.322 -6.552 1.00 96.94 167 ALA A C 1
ATOM 1219 O O . ALA A 1 167 ? 8.093 -14.092 -6.114 1.00 96.94 167 ALA A O 1
ATOM 1220 N N . PRO A 1 168 ? 6.375 -15.527 -6.370 1.00 96.50 168 PRO A N 1
ATOM 1221 C CA . PRO A 1 168 ? 7.041 -16.607 -5.641 1.00 96.50 168 PRO A CA 1
ATOM 1222 C C . PRO A 1 168 ? 8.378 -17.021 -6.265 1.00 96.50 168 PRO A C 1
ATOM 1224 O O . PRO A 1 168 ? 9.312 -17.364 -5.547 1.00 96.50 168 PRO A O 1
ATOM 1227 N N . THR A 1 169 ? 8.499 -16.944 -7.595 1.00 97.00 169 THR A N 1
ATOM 1228 C CA . THR A 1 169 ? 9.696 -17.394 -8.320 1.00 97.00 169 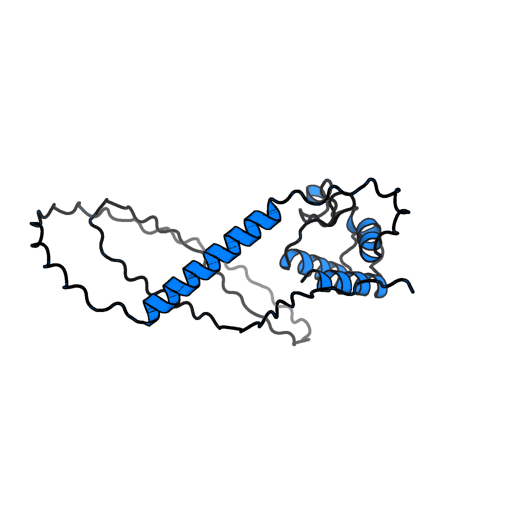THR A CA 1
ATOM 1229 C C . THR A 1 169 ? 10.645 -16.249 -8.669 1.00 97.00 169 THR A C 1
ATOM 1231 O O . THR A 1 169 ? 11.857 -16.391 -8.511 1.00 97.00 169 THR A O 1
ATOM 1234 N N . LYS A 1 170 ? 10.131 -15.092 -9.110 1.00 95.44 170 LYS A N 1
ATOM 1235 C CA . LYS A 1 170 ? 10.961 -13.950 -9.547 1.00 95.44 170 LYS A CA 1
ATOM 1236 C C . LYS A 1 170 ? 11.031 -12.814 -8.529 1.00 95.44 170 LYS A C 1
ATOM 1238 O O . LYS A 1 170 ? 12.089 -12.209 -8.361 1.00 95.44 170 LYS A O 1
ATOM 1243 N N . GLY A 1 171 ? 9.927 -12.544 -7.841 1.00 93.06 171 GLY A N 1
ATOM 1244 C CA . GLY A 1 171 ? 9.763 -11.431 -6.898 1.00 93.06 171 GLY A CA 1
ATOM 1245 C C . GLY A 1 171 ? 10.229 -11.723 -5.473 1.00 93.06 171 GLY A C 1
ATOM 1246 O O . GLY A 1 171 ? 10.000 -10.906 -4.583 1.00 93.06 171 GLY A O 1
ATOM 1247 N N . ARG A 1 172 ? 10.866 -12.880 -5.234 1.00 93.94 172 ARG A N 1
ATOM 1248 C CA . ARG A 1 172 ? 11.289 -13.349 -3.899 1.00 93.94 172 ARG A CA 1
ATOM 1249 C C . ARG A 1 172 ? 10.132 -13.371 -2.887 1.00 93.94 172 ARG A C 1
ATOM 1251 O O . ARG A 1 172 ? 10.326 -13.045 -1.719 1.00 93.94 172 ARG A O 1
ATOM 1258 N N . GLY A 1 173 ? 8.933 -13.711 -3.359 1.00 94.19 173 GLY A N 1
ATOM 1259 C CA . GLY A 1 173 ? 7.713 -13.786 -2.554 1.00 94.19 173 GLY A CA 1
ATOM 1260 C C . GLY A 1 173 ? 7.018 -12.448 -2.287 1.00 94.19 173 GLY A C 1
ATOM 1261 O O . GLY A 1 173 ? 5.985 -12.443 -1.629 1.00 94.19 173 GLY A O 1
ATOM 1262 N N . VAL A 1 174 ? 7.536 -11.320 -2.785 1.00 95.31 174 VAL A N 1
ATOM 1263 C CA . VAL A 1 174 ? 6.876 -10.014 -2.628 1.00 95.31 174 VAL A CA 1
ATOM 1264 C C . VAL A 1 174 ? 5.874 -9.810 -3.759 1.00 95.31 174 VAL A C 1
ATOM 1266 O O . VAL A 1 174 ? 6.278 -9.652 -4.913 1.00 95.31 174 VAL A O 1
ATOM 1269 N N . VAL A 1 175 ? 4.585 -9.794 -3.425 1.00 97.12 175 VAL A N 1
ATOM 1270 C CA . VAL A 1 175 ? 3.487 -9.520 -4.359 1.00 97.12 175 VAL A CA 1
ATOM 1271 C C . VAL A 1 175 ? 3.133 -8.037 -4.283 1.00 97.12 175 VAL A C 1
ATOM 1273 O O . VAL A 1 175 ? 2.768 -7.552 -3.221 1.00 97.12 175 VAL A O 1
ATOM 1276 N N . LEU A 1 176 ? 3.260 -7.318 -5.396 1.00 95.75 176 LEU A N 1
ATOM 1277 C CA . LEU A 1 176 ? 2.899 -5.899 -5.526 1.00 95.75 176 LEU A CA 1
ATOM 1278 C C . LEU A 1 176 ? 1.566 -5.727 -6.258 1.00 95.75 176 LEU A C 1
ATOM 1280 O O . LEU A 1 176 ? 0.821 -4.795 -5.971 1.00 95.75 176 LEU A O 1
ATOM 1284 N N . LEU A 1 177 ? 1.276 -6.631 -7.195 1.00 96.25 177 LEU A N 1
ATOM 1285 C CA . LEU A 1 177 ? 0.085 -6.606 -8.036 1.00 96.25 177 LEU A CA 1
ATOM 1286 C C . LEU A 1 177 ? -0.611 -7.967 -8.011 1.00 96.25 177 LEU A C 1
ATOM 1288 O O . LEU A 1 177 ? 0.044 -9.008 -8.063 1.00 96.25 177 LEU A O 1
ATOM 1292 N N . GLU A 1 178 ? -1.934 -7.945 -7.973 1.00 96.19 178 GLU A N 1
ATOM 1293 C CA . GLU A 1 178 ? -2.805 -9.106 -8.115 1.00 96.19 178 GLU A CA 1
ATOM 1294 C C . GLU A 1 178 ? -3.828 -8.786 -9.214 1.00 96.19 178 GLU A C 1
ATOM 1296 O O . GLU A 1 178 ? -4.821 -8.085 -8.994 1.00 96.19 178 GLU A O 1
ATOM 1301 N N . GLY A 1 179 ? -3.521 -9.212 -10.445 1.00 91.38 179 GLY A N 1
ATOM 1302 C CA . GLY A 1 179 ? -4.197 -8.701 -11.643 1.00 91.38 179 GLY A CA 1
ATOM 1303 C C . GLY A 1 179 ? -3.993 -7.189 -11.820 1.00 91.38 179 GLY A C 1
ATOM 1304 O O . GLY A 1 179 ? -2.865 -6.705 -11.770 1.00 91.38 179 GLY A O 1
ATOM 1305 N N . ASP A 1 180 ? -5.089 -6.444 -11.990 1.00 88.25 180 ASP A N 1
ATOM 1306 C CA . ASP A 1 180 ? -5.080 -4.979 -12.174 1.00 88.25 180 ASP A CA 1
ATOM 1307 C C . ASP A 1 180 ? -5.170 -4.200 -10.849 1.00 88.25 180 ASP A C 1
ATOM 1309 O O . ASP A 1 180 ? -5.477 -3.005 -10.824 1.00 88.25 180 ASP A O 1
ATOM 1313 N N . ARG A 1 181 ? -4.963 -4.885 -9.720 1.00 90.00 181 ARG A N 1
ATOM 1314 C CA . ARG A 1 181 ? -5.075 -4.307 -8.380 1.00 90.00 181 ARG A CA 1
ATOM 1315 C C . ARG A 1 181 ? -3.757 -4.399 -7.639 1.00 90.00 181 ARG A C 1
ATOM 1317 O O . ARG A 1 181 ? -2.968 -5.317 -7.830 1.00 90.00 181 ARG A O 1
ATOM 1324 N N . LEU A 1 182 ? -3.551 -3.440 -6.752 1.00 91.75 182 LEU A N 1
ATOM 1325 C CA . LEU A 1 182 ? -2.445 -3.450 -5.811 1.00 91.75 182 LEU A CA 1
ATOM 1326 C C . LEU A 1 182 ? -2.709 -4.460 -4.702 1.00 91.75 182 LEU A C 1
ATOM 1328 O O . LEU A 1 182 ? -3.786 -4.464 -4.103 1.00 91.75 182 LEU A O 1
ATOM 1332 N N . ALA A 1 183 ? -1.715 -5.297 -4.429 1.00 94.81 183 ALA A N 1
ATOM 1333 C CA . ALA A 1 183 ? -1.763 -6.190 -3.286 1.00 94.81 183 ALA A CA 1
ATOM 1334 C C . ALA A 1 183 ? -1.647 -5.390 -1.979 1.00 94.81 183 ALA A C 1
ATOM 1336 O O . ALA A 1 183 ? -1.027 -4.324 -1.931 1.00 94.81 183 ALA A O 1
ATOM 1337 N N . SER A 1 184 ? -2.226 -5.919 -0.900 1.00 92.25 184 SER A N 1
ATOM 1338 C CA . SER A 1 184 ? -2.059 -5.341 0.434 1.00 92.25 184 SER A CA 1
ATOM 1339 C C . SER A 1 184 ? -0.616 -5.542 0.896 1.00 92.25 184 SER A C 1
ATOM 1341 O O . SER A 1 184 ? -0.193 -6.671 1.141 1.00 92.25 184 SER A O 1
ATOM 1343 N N . LEU A 1 185 ? 0.130 -4.447 1.024 1.00 91.50 185 LEU A N 1
ATOM 1344 C CA . LEU A 1 185 ? 1.533 -4.446 1.431 1.00 91.50 185 LEU A CA 1
ATOM 1345 C C . LEU A 1 185 ? 1.688 -3.875 2.832 1.00 91.50 185 LEU A C 1
ATOM 1347 O O . LEU A 1 185 ? 1.085 -2.858 3.169 1.00 91.50 185 LEU A O 1
ATOM 1351 N N . ASP A 1 186 ? 2.553 -4.493 3.633 1.00 92.75 186 ASP A N 1
ATOM 1352 C CA . ASP A 1 186 ? 2.968 -3.889 4.892 1.00 92.75 186 ASP A CA 1
ATOM 1353 C C . ASP A 1 186 ? 3.995 -2.758 4.656 1.00 92.75 186 ASP A C 1
ATOM 1355 O O . ASP A 1 186 ? 4.729 -2.731 3.661 1.00 92.75 186 ASP A O 1
ATOM 1359 N N . ASN A 1 187 ? 4.094 -1.820 5.604 1.00 90.94 187 ASN A N 1
ATOM 1360 C CA . ASN A 1 187 ? 5.024 -0.688 5.510 1.00 90.94 187 ASN A CA 1
ATOM 1361 C C . ASN A 1 187 ? 6.504 -1.108 5.384 1.00 90.94 187 ASN A C 1
ATOM 1363 O O . ASN A 1 187 ? 7.313 -0.381 4.804 1.00 90.94 187 ASN A O 1
ATOM 1367 N N . ARG A 1 188 ? 6.903 -2.270 5.915 1.00 92.81 188 ARG A N 1
ATOM 1368 C CA . ARG A 1 188 ? 8.284 -2.771 5.814 1.00 92.81 188 ARG A CA 1
ATOM 1369 C C . ARG A 1 188 ? 8.581 -3.278 4.403 1.00 92.81 188 ARG A C 1
ATOM 1371 O O . ARG A 1 188 ? 9.651 -2.985 3.870 1.00 92.81 188 ARG A O 1
ATOM 1378 N N . GLN A 1 189 ? 7.650 -4.006 3.792 1.00 92.94 189 GLN A N 1
ATOM 1379 C CA . GLN A 1 189 ? 7.718 -4.461 2.404 1.00 92.94 189 GLN A CA 1
ATOM 1380 C C . GLN A 1 189 ? 7.774 -3.263 1.460 1.00 92.94 189 GLN A C 1
ATOM 1382 O O . GLN A 1 189 ? 8.642 -3.207 0.587 1.00 92.94 189 GLN A O 1
ATOM 1387 N N . LEU A 1 190 ? 6.918 -2.272 1.705 1.00 91.62 190 LEU A N 1
ATOM 1388 C CA . LEU A 1 190 ? 6.833 -1.040 0.932 1.00 91.62 190 LEU A CA 1
ATOM 1389 C C . LEU A 1 190 ? 8.169 -0.270 0.933 1.00 91.62 190 LEU A C 1
ATOM 1391 O O . LEU A 1 190 ? 8.743 0.007 -0.123 1.00 91.62 190 LEU A O 1
ATOM 1395 N N . ASN A 1 191 ? 8.738 -0.030 2.118 1.00 92.12 191 ASN A N 1
ATOM 1396 C CA . ASN A 1 191 ? 10.033 0.643 2.273 1.00 92.12 191 ASN A CA 1
ATOM 1397 C C . ASN A 1 191 ? 11.197 -0.147 1.658 1.00 92.12 191 ASN A C 1
ATOM 1399 O O . ASN A 1 191 ? 12.141 0.430 1.105 1.00 92.12 191 ASN A O 1
ATOM 1403 N N . ARG A 1 192 ? 11.138 -1.482 1.720 1.00 93.69 192 ARG A N 1
ATOM 1404 C CA . ARG A 1 192 ? 12.135 -2.345 1.082 1.00 93.69 192 ARG A CA 1
ATOM 1405 C C . ARG A 1 192 ? 12.110 -2.194 -0.436 1.00 93.69 192 ARG A C 1
ATOM 1407 O O . ARG A 1 192 ? 13.185 -2.098 -1.026 1.00 93.69 192 ARG A O 1
ATOM 1414 N N . ILE A 1 193 ? 10.926 -2.156 -1.053 1.00 93.19 193 ILE A N 1
ATOM 1415 C CA . ILE A 1 193 ? 10.776 -1.936 -2.500 1.00 93.19 193 ILE A CA 1
ATOM 1416 C C . ILE A 1 193 ? 11.351 -0.569 -2.878 1.00 93.19 193 ILE A C 1
ATOM 1418 O O . ILE A 1 193 ? 12.213 -0.510 -3.754 1.00 93.19 193 ILE A O 1
ATOM 1422 N N . LEU A 1 194 ? 10.972 0.501 -2.167 1.00 92.62 194 LEU A N 1
ATOM 1423 C CA . LEU A 1 194 ? 11.494 1.851 -2.427 1.00 92.62 194 LEU A CA 1
ATOM 1424 C C . LEU A 1 194 ? 13.015 1.897 -2.381 1.00 92.62 194 LEU A C 1
ATOM 1426 O O . LEU A 1 194 ? 13.644 2.420 -3.293 1.00 92.62 194 LEU A O 1
ATOM 1430 N N . THR A 1 195 ? 13.624 1.284 -1.369 1.00 95.31 195 THR A N 1
ATOM 1431 C CA . THR A 1 195 ? 15.087 1.263 -1.235 1.00 95.31 195 THR A CA 1
ATOM 1432 C C . THR A 1 195 ? 15.763 0.578 -2.434 1.00 95.31 195 THR A C 1
ATOM 1434 O O . THR A 1 195 ? 16.833 0.997 -2.879 1.00 95.31 195 THR A O 1
ATOM 1437 N N . GLN A 1 196 ? 15.159 -0.477 -2.996 1.00 95.00 196 GLN A N 1
ATOM 1438 C CA . GLN A 1 196 ? 15.693 -1.137 -4.195 1.00 95.00 196 GLN A CA 1
ATOM 1439 C C . GLN A 1 196 ? 15.494 -0.301 -5.466 1.00 95.00 196 GLN A C 1
ATOM 1441 O O . GLN A 1 196 ? 16.387 -0.288 -6.312 1.00 95.00 196 GLN A O 1
ATOM 1446 N N . VAL A 1 197 ? 14.368 0.409 -5.586 1.00 94.88 197 VAL A N 1
ATOM 1447 C CA . VAL A 1 197 ? 14.107 1.338 -6.697 1.00 94.88 197 VAL A CA 1
ATOM 1448 C C . VAL A 1 197 ? 15.103 2.500 -6.660 1.00 94.88 197 VAL A C 1
ATOM 1450 O O . VAL A 1 197 ? 15.810 2.722 -7.636 1.00 94.88 197 VAL A O 1
ATOM 1453 N N . TYR A 1 198 ? 15.261 3.161 -5.509 1.00 94.25 198 TYR A N 1
ATOM 1454 C CA . TYR A 1 198 ? 16.204 4.272 -5.334 1.00 94.25 198 TYR A CA 1
ATOM 1455 C C . TYR A 1 198 ? 17.669 3.877 -5.534 1.00 94.25 198 TYR A C 1
ATOM 1457 O O . TYR A 1 198 ? 18.467 4.680 -6.003 1.00 94.25 198 TYR A O 1
ATOM 1465 N N . SER A 1 199 ? 18.040 2.639 -5.200 1.00 94.19 199 SER A N 1
ATOM 1466 C CA . SER A 1 199 ? 19.402 2.141 -5.440 1.00 94.19 199 SER A CA 1
ATOM 1467 C C . SER A 1 199 ? 19.641 1.664 -6.877 1.00 94.19 199 SER A C 1
ATOM 1469 O O . SER A 1 199 ? 20.708 1.118 -7.157 1.00 94.19 199 SER A O 1
ATOM 1471 N N . GLY A 1 200 ? 18.660 1.812 -7.777 1.00 93.50 200 GLY A N 1
ATOM 1472 C CA . GLY A 1 200 ? 18.750 1.371 -9.171 1.00 93.50 200 GLY A CA 1
ATOM 1473 C C . GLY A 1 200 ? 18.813 -0.151 -9.340 1.00 93.50 200 GLY A C 1
ATOM 1474 O O . GLY A 1 200 ? 19.095 -0.646 -10.428 1.00 93.50 200 GLY A O 1
ATOM 1475 N N . LYS A 1 201 ? 18.560 -0.922 -8.274 1.00 93.88 201 LYS A N 1
ATOM 1476 C CA . LYS A 1 201 ? 18.554 -2.395 -8.308 1.00 93.88 201 LYS A CA 1
ATOM 1477 C C . LYS A 1 201 ? 17.252 -2.959 -8.878 1.00 93.88 201 LYS A C 1
ATOM 1479 O O . LYS A 1 201 ? 17.191 -4.147 -9.204 1.00 93.88 201 LYS A O 1
ATOM 1484 N N . MET A 1 202 ? 16.218 -2.126 -8.986 1.00 95.19 202 MET A N 1
ATOM 1485 C CA . MET A 1 202 ? 14.942 -2.443 -9.618 1.00 95.19 202 MET A CA 1
ATOM 1486 C C . MET A 1 202 ? 14.557 -1.359 -10.635 1.00 95.19 202 MET A C 1
ATOM 1488 O O . MET A 1 202 ? 14.698 -0.179 -10.316 1.00 95.19 202 MET A O 1
ATOM 1492 N N . PRO A 1 203 ? 14.023 -1.740 -1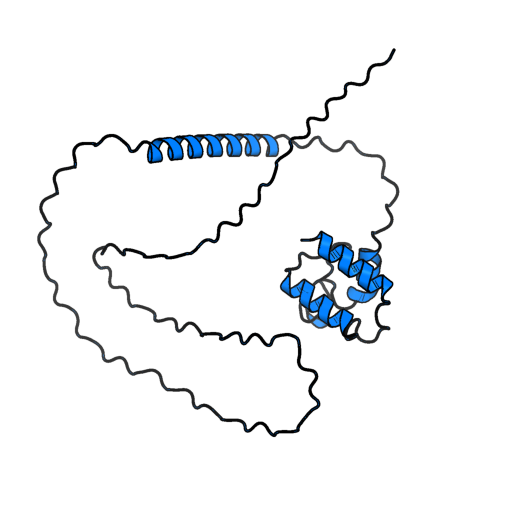1.815 1.00 94.62 203 PRO A N 1
ATOM 1493 C CA . PRO A 1 203 ? 13.701 -3.097 -12.268 1.00 94.62 203 PRO A CA 1
ATOM 1494 C C . PRO A 1 203 ? 14.941 -3.896 -12.700 1.00 94.62 203 PRO A C 1
ATOM 1496 O O . PRO A 1 203 ? 15.912 -3.360 -13.225 1.00 94.62 203 PRO A O 1
ATOM 1499 N N . LYS A 1 204 ? 14.908 -5.219 -12.497 1.00 92.12 204 LYS A N 1
ATOM 1500 C CA . LYS A 1 204 ? 16.028 -6.097 -12.863 1.00 92.12 204 LYS A CA 1
ATOM 1501 C C . LYS A 1 204 ? 16.122 -6.235 -14.385 1.00 92.12 204 LYS A C 1
ATOM 1503 O O . LYS A 1 204 ? 15.214 -6.784 -15.000 1.00 92.12 204 LYS A O 1
ATOM 1508 N N . GLY A 1 205 ? 17.247 -5.814 -14.963 1.00 87.69 205 GLY A N 1
ATOM 1509 C CA . GLY A 1 205 ? 17.523 -5.963 -16.399 1.00 87.69 205 GLY A CA 1
ATOM 1510 C C . GLY A 1 205 ? 16.784 -4.967 -17.297 1.00 87.69 205 GLY A C 1
ATOM 1511 O O . GLY A 1 205 ? 16.789 -5.140 -18.511 1.00 87.69 205 GLY A O 1
ATOM 1512 N N . GLY A 1 206 ? 16.154 -3.944 -16.714 1.00 89.19 206 GLY A N 1
ATOM 1513 C CA . GLY A 1 206 ? 15.564 -2.822 -17.438 1.00 89.19 206 GLY A CA 1
ATOM 1514 C C . GLY A 1 206 ? 16.300 -1.514 -17.143 1.00 89.19 206 GLY A C 1
ATOM 1515 O O . GLY A 1 206 ? 17.159 -1.481 -16.258 1.00 89.19 206 GLY A O 1
ATOM 1516 N N . PRO A 1 207 ? 15.967 -0.429 -17.862 1.00 94.00 207 PRO A N 1
ATOM 1517 C CA . PRO A 1 207 ? 16.409 0.901 -17.473 1.00 94.00 207 PRO A CA 1
ATOM 1518 C C . PRO A 1 207 ? 15.891 1.231 -16.068 1.00 94.00 207 PRO A C 1
ATOM 1520 O O . PRO A 1 207 ? 14.788 0.817 -15.692 1.00 94.00 207 PRO A O 1
ATOM 1523 N N . ALA A 1 208 ? 16.690 1.979 -15.307 1.00 95.62 208 ALA A N 1
ATOM 1524 C CA . ALA A 1 208 ? 16.244 2.551 -14.044 1.00 95.62 208 ALA A CA 1
ATOM 1525 C C . ALA A 1 208 ? 15.005 3.431 -14.273 1.00 95.62 208 ALA A C 1
ATOM 1527 O O . ALA A 1 208 ? 14.833 3.998 -15.356 1.00 95.62 208 ALA A O 1
ATOM 1528 N N . LEU A 1 209 ? 14.145 3.531 -13.257 1.00 96.12 209 LEU A N 1
ATOM 1529 C CA . LEU A 1 209 ? 13.034 4.477 -13.300 1.00 96.12 209 LEU A CA 1
ATOM 1530 C C . LEU A 1 209 ? 13.598 5.895 -13.380 1.00 96.12 209 LEU A C 1
ATOM 1532 O O . LEU A 1 209 ? 14.591 6.215 -12.727 1.00 96.12 209 LEU A O 1
ATOM 1536 N N . SER A 1 210 ? 12.946 6.735 -14.171 1.00 96.00 210 SER A N 1
ATOM 1537 C CA . SER A 1 210 ? 13.216 8.169 -14.173 1.00 96.00 210 SER A CA 1
ATOM 1538 C C . SER A 1 210 ? 12.831 8.793 -12.831 1.00 96.00 210 SER A C 1
ATOM 1540 O O . SER A 1 210 ? 11.924 8.312 -12.150 1.00 96.00 210 SER A O 1
ATOM 1542 N N . ASP A 1 211 ? 13.458 9.915 -12.476 1.00 95.38 211 ASP A N 1
ATOM 1543 C CA . ASP A 1 211 ? 13.145 10.636 -11.235 1.00 95.38 211 ASP A CA 1
ATOM 1544 C C . ASP A 1 211 ? 11.658 11.015 -11.142 1.00 95.38 211 ASP A C 1
ATOM 1546 O O . ASP A 1 211 ? 11.066 10.983 -10.064 1.00 95.38 211 ASP A O 1
ATOM 1550 N N . THR A 1 212 ? 11.021 11.309 -12.281 1.00 96.31 212 THR A N 1
ATOM 1551 C CA . THR A 1 212 ? 9.582 11.587 -12.355 1.00 96.31 212 THR A CA 1
ATOM 1552 C C . THR A 1 212 ? 8.736 10.355 -12.026 1.00 96.31 212 THR A C 1
ATOM 1554 O O . THR A 1 212 ? 7.778 10.471 -11.264 1.00 96.31 212 THR A O 1
ATOM 1557 N N . GLU A 1 213 ? 9.083 9.175 -12.551 1.00 95.62 213 GLU A N 1
ATOM 1558 C CA . GLU A 1 213 ? 8.396 7.920 -12.209 1.00 95.62 213 GLU A CA 1
ATOM 1559 C C . GLU A 1 213 ? 8.589 7.578 -10.723 1.00 95.62 213 GLU A C 1
ATOM 1561 O O . GLU A 1 213 ? 7.632 7.195 -10.048 1.00 95.62 213 GLU A O 1
ATOM 1566 N N . VAL A 1 214 ? 9.802 7.761 -10.189 1.00 95.69 214 VAL A N 1
ATOM 1567 C CA . VAL A 1 214 ? 10.092 7.531 -8.765 1.00 95.69 214 VAL A CA 1
ATOM 1568 C C . VAL A 1 214 ? 9.277 8.476 -7.880 1.00 95.69 214 VAL A C 1
ATOM 1570 O O . VAL A 1 214 ? 8.653 8.018 -6.924 1.00 95.69 214 VAL A O 1
ATOM 1573 N N . ALA A 1 215 ? 9.215 9.769 -8.213 1.00 94.69 215 ALA A N 1
ATOM 1574 C CA . ALA A 1 215 ? 8.416 10.744 -7.472 1.00 94.69 215 ALA A CA 1
ATOM 1575 C C . ALA A 1 215 ? 6.924 10.373 -7.455 1.00 94.69 215 ALA A C 1
ATOM 1577 O O . ALA A 1 215 ? 6.298 10.409 -6.398 1.00 94.69 215 ALA A O 1
ATOM 1578 N N . GLN A 1 216 ? 6.366 9.942 -8.593 1.00 94.88 216 GLN A N 1
ATOM 1579 C CA . GLN A 1 216 ? 4.969 9.499 -8.671 1.00 94.88 216 GLN A CA 1
ATOM 1580 C C . GLN A 1 216 ? 4.689 8.280 -7.785 1.00 94.88 216 GLN A C 1
ATOM 1582 O O . GLN A 1 216 ? 3.653 8.238 -7.119 1.00 94.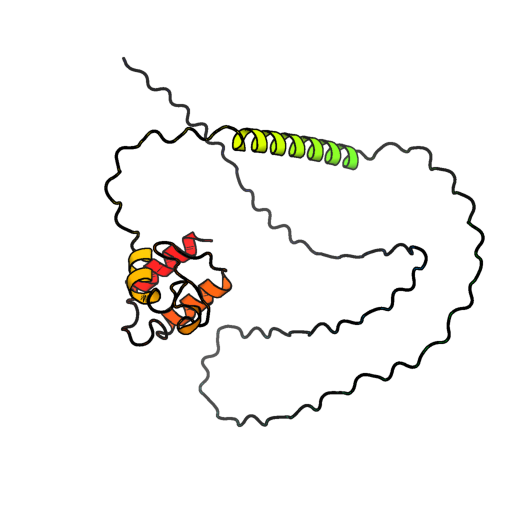88 216 GLN A O 1
ATOM 1587 N N . LEU A 1 217 ? 5.605 7.306 -7.749 1.00 93.25 217 LEU A N 1
ATOM 1588 C CA . LEU A 1 217 ? 5.475 6.149 -6.863 1.00 93.25 217 LEU A CA 1
ATOM 1589 C C . LEU A 1 217 ? 5.519 6.563 -5.393 1.00 93.25 217 LEU A C 1
ATOM 1591 O O . LEU A 1 217 ? 4.680 6.117 -4.620 1.00 93.25 217 LEU A O 1
ATOM 1595 N N . VAL A 1 218 ? 6.446 7.440 -5.013 1.00 93.38 218 VAL A N 1
ATOM 1596 C CA . VAL A 1 218 ? 6.612 7.885 -3.621 1.00 93.38 218 VAL A CA 1
ATOM 1597 C C . VAL A 1 218 ? 5.394 8.666 -3.145 1.00 93.38 218 VAL A C 1
ATOM 1599 O O . VAL A 1 218 ? 4.842 8.336 -2.101 1.00 93.38 218 VAL A O 1
ATOM 1602 N N . THR A 1 219 ? 4.914 9.634 -3.933 1.00 94.12 219 THR A N 1
ATOM 1603 C CA . THR A 1 219 ? 3.698 10.394 -3.609 1.00 94.12 219 THR A CA 1
ATOM 1604 C C . THR A 1 219 ? 2.491 9.477 -3.439 1.00 94.12 219 THR A C 1
ATOM 1606 O O . THR A 1 219 ? 1.711 9.639 -2.502 1.00 94.12 219 THR A O 1
ATOM 1609 N N . TRP A 1 220 ? 2.338 8.490 -4.324 1.00 92.25 220 TRP A N 1
ATOM 1610 C CA . TRP A 1 220 ? 1.272 7.506 -4.191 1.00 92.25 220 TRP A CA 1
ATOM 1611 C C . TRP A 1 220 ? 1.445 6.652 -2.924 1.00 92.25 220 TRP A C 1
ATOM 1613 O O . TRP A 1 220 ? 0.491 6.493 -2.171 1.00 92.25 220 TRP A O 1
ATOM 1623 N N . MET A 1 221 ? 2.646 6.161 -2.627 1.00 88.19 221 MET A N 1
ATOM 1624 C CA . MET A 1 221 ? 2.912 5.334 -1.441 1.00 88.19 221 MET A CA 1
ATOM 1625 C C . MET A 1 221 ? 2.694 6.099 -0.134 1.00 88.19 221 MET A C 1
ATOM 1627 O O . MET A 1 221 ? 2.198 5.522 0.831 1.00 88.19 221 MET A O 1
ATOM 1631 N N . ASP A 1 222 ? 3.008 7.393 -0.102 1.00 87.31 222 ASP A N 1
ATOM 1632 C CA . ASP A 1 222 ? 2.714 8.253 1.044 1.00 87.31 222 ASP A CA 1
ATOM 1633 C C . ASP A 1 222 ? 1.209 8.448 1.262 1.00 87.31 222 ASP A C 1
ATOM 1635 O O . ASP A 1 222 ? 0.786 8.559 2.407 1.00 87.31 222 ASP A O 1
ATOM 1639 N N . SER A 1 223 ? 0.392 8.406 0.202 1.00 86.69 223 SER A N 1
ATOM 1640 C CA . SER A 1 223 ? -1.075 8.474 0.320 1.00 86.69 223 SER A CA 1
ATOM 1641 C C . SER A 1 223 ? -1.735 7.201 0.868 1.00 86.69 223 SER A C 1
ATOM 1643 O O . SER A 1 223 ? -2.931 7.216 1.145 1.00 86.69 223 SER A O 1
ATOM 1645 N N . LEU A 1 224 ? -0.984 6.102 1.015 1.00 81.94 224 LEU A N 1
ATOM 1646 C CA . LEU A 1 224 ? -1.485 4.848 1.593 1.00 81.94 224 LEU A CA 1
ATOM 1647 C C . LEU A 1 224 ? -1.339 4.784 3.122 1.00 81.94 224 LEU A C 1
ATOM 1649 O O . LEU A 1 224 ? -1.808 3.819 3.726 1.00 81.94 224 LEU A O 1
ATOM 1653 N N . LYS A 1 225 ? -0.631 5.747 3.723 1.00 76.62 225 LYS A N 1
ATOM 1654 C CA . LYS A 1 225 ? -0.408 5.844 5.172 1.00 76.62 225 LYS A CA 1
ATOM 1655 C C . LYS A 1 225 ? -1.581 6.532 5.858 1.00 76.62 225 LYS A C 1
ATOM 1657 O O . LYS A 1 225 ? -1.909 6.082 6.978 1.00 76.62 225 LYS A O 1
#

pLDDT: mean 73.46, std 20.74, range [37.78, 98.25]

Radius of gyration: 31.43 Å; chains: 1; bounding box: 79×65×78 Å